Protein 7WKP (pdb70)

Foldseek 3Di:
DKKKKKKFFAPCPPPDQLVLVQVLLQLCLVVCVPVFFKAWAQVPDDQASHGMIMIIGRDDDDQVVSCVSCVVCVVGIDIDDIDDDDDTWAKAWDDKAALVNVLVVCCVPVVDDSVVSCVVCVPPGIDDDRAHWHWYQDDVVRDIDTGHIDTDDACSTADSSRHDDHD

Nearest PDB structures (foldseek):
  7wkp-assembly1_A  TM=1.006E+00  e=9.866E-35  Vibrio phage ICP1_2011_A
  8k27-assembly1_I  TM=9.867E-01  e=1.055E-28  Vibrio phage ICP1_2004_A
  8k22-assembly1_H  TM=9.878E-01  e=6.281E-27  Vibrio phage ICP1_2004_A
  8k28-assembly1_I  TM=8.910E-01  e=1.175E-21  Vibrio phage ICP1_2004_A
  7wwu-assembly1_I  TM=7.625E-01  e=1.718E-22  Vibrio phage ICP1_2011_A

Solvent-accessible surface area: 10545 Å² total; per-residue (Å²): 127,20,47,12,3,31,0,43,10,44,126,7,149,139,65,31,62,78,96,1,1,8,66,0,3,18,26,0,55,78,120,47,33,11,98,29,99,19,0,1,11,6,85,162,44,116,166,77,0,14,30,14,0,8,5,1,1,127,79,68,26,76,116,148,70,8,50,67,15,0,98,116,22,62,121,58,13,107,12,14,160,76,145,119,35,78,179,26,126,4,11,97,80,39,77,49,85,63,67,29,86,36,12,138,138,10,58,167,172,150,68,38,68,60,146,60,0,82,89,119,60,44,139,62,180,30,96,172,32,167,60,15,104,5,59,0,59,23,164,115,85,59,109,182,81,43,2,24,3,68,98,30,162,48,37,127,98,14,26,50,24,1,1,7,64,142,115

InterPro domains:
  IPR013396 CRISPR-associated endoribonuclease Cas6/Csy4, subtype I-F/YPEST [PF09618] (6-163)
  IPR013396 CRISPR-associated endoribonuclease Cas6/Csy4, subtype I-F/YPEST [TIGR02563] (6-163)
  IPR042564 CRISPR-associated endoribonuclease Cas6/Csy4, subtype I-F/YPEST superfamily [G3DSA:3.30.70.2540] (4-167)

Radius of gyration: 18.52 Å; Cα contacts (8 Å, |Δi|>4): 315; chains: 1; bounding box: 45×52×34 Å

Sequence (167 aa):
MYNTISITVVDADDVGVNFVVSKVLSTLHNKGIFNGEVGVTFPRMDKNVGDIIITLFSKTGVDRKVLTSTLNTLTDFIHIGKPKEADKVKTYRKVDTKSKGKLIRRCIKRKGVSAETAESLYGNYKGEKCKLPYIVVNSKSTGQRFSMFLEECENSEKFNSYGLCIVS

Structure (mmCIF, N/CA/C/O backbone):
data_7WKP
#
_entry.id   7WKP
#
_cell.length_a   57.892
_cell.length_b   57.892
_cell.length_c   355.786
_cell.angle_alpha   90.000
_cell.angle_beta   90.000
_cell.angle_gamma   120.000
#
_symmetry.space_group_name_H-M   'P 61 2 2'
#
loop_
_entity.id
_entity.type
_entity.pdbx_description
1 polymer Csy4
2 polymer "3' stem loop crRNA"
3 water water
#
loop_
_atom_site.group_PDB
_atom_site.id
_atom_site.type_symbol
_atom_site.label_atom_id
_atom_site.label_alt_id
_atom_site.label_comp_id
_atom_site.label_asym_id
_atom_site.label_entity_id
_atom_site.label_seq_id
_atom_site.pdbx_PDB_ins_code
_atom_site.Cartn_x
_atom_site.Cartn_y
_atom_site.Cartn_z
_atom_site.occupancy
_atom_site.B_iso_or_equiv
_atom_site.auth_seq_id
_atom_site.auth_comp_id
_atom_site.auth_asym_id
_atom_site.auth_atom_id
_atom_site.pdbx_PDB_model_num
ATOM 1 N N . MET A 1 22 ? -6.76300 5.56900 33.68300 1.000 57.73474 22 MET A N 1
ATOM 2 C CA . MET A 1 22 ? -5.99100 4.77400 32.73300 1.000 50.60287 22 MET A CA 1
ATOM 3 C C . MET A 1 22 ? -6.73300 4.54800 31.42000 1.000 40.33594 22 MET A C 1
ATOM 4 O O . MET A 1 22 ? -7.82700 3.98500 31.39900 1.000 42.21511 22 MET A O 1
ATOM 9 N N . TYR A 1 23 ? -6.12100 4.99100 30.32700 1.000 35.52357 23 TYR A N 1
ATOM 10 C CA . TYR A 1 23 ? -6.61000 4.73700 28.98200 1.000 29.04021 23 TYR A CA 1
ATOM 11 C C . TYR A 1 23 ? -5.66200 3.79000 28.25900 1.000 29.01541 23 TYR A C 1
ATOM 12 O O . TYR A 1 23 ? -4.44500 3.85300 28.44200 1.000 31.22905 23 TYR A O 1
ATOM 21 N N . ASN A 1 24 ? -6.22400 2.92200 27.42300 1.000 28.47043 24 ASN A N 1
ATOM 22 C CA . ASN A 1 24 ? -5.41700 2.15900 26.48200 1.000 30.38761 24 ASN A CA 1
ATOM 23 C C . ASN A 1 24 ? -5.12400 3.02700 25.26500 1.000 34.01772 24 ASN A C 1
ATOM 24 O O . ASN A 1 24 ? -6.04700 3.56100 24.64400 1.000 30.03197 24 ASN A O 1
ATOM 29 N N . THR A 1 25 ? -3.84500 3.17400 24.92600 1.000 29.47559 25 THR A N 1
ATOM 30 C CA . THR A 1 25 ? -3.43100 4.03500 23.82900 1.000 31.31461 25 THR A CA 1
ATOM 31 C C . THR A 1 25 ? -2.63500 3.25000 22.79400 1.000 40.29643 25 THR A C 1
ATOM 32 O O . THR A 1 25 ? -1.93700 2.28400 23.12000 1.000 31.97958 25 THR A O 1
ATOM 36 N N . ILE A 1 26 ? -2.75100 3.67800 21.54000 1.000 26.68320 26 ILE A N 1
ATOM 37 C CA . ILE A 1 26 ? -1.94800 3.15100 20.44300 1.000 28.36940 26 ILE A CA 1
ATOM 38 C C . ILE A 1 26 ? -1.57700 4.31700 19.53400 1.000 30.58623 26 ILE A C 1
ATOM 39 O O . ILE A 1 26 ? -2.38700 5.22000 19.29800 1.000 24.61204 26 ILE A O 1
ATOM 44 N N . SER A 1 27 ? -0.34400 4.30500 19.03900 1.000 25.95510 27 SER A N 1
ATOM 45 C CA . SER A 1 27 ? 0.25700 5.46000 18.39000 1.000 27.07684 27 SER A CA 1
ATOM 46 C C . SER A 1 27 ? 0.47700 5.20900 16.90300 1.000 29.58531 27 SER A C 1
ATOM 47 O O . SER A 1 27 ? 0.88000 4.11300 16.50000 1.000 25.84688 27 SER A O 1
ATOM 50 N N . ILE A 1 28 ? 0.21500 6.23600 16.09600 1.000 21.62926 28 ILE A N 1
ATOM 51 C CA . ILE A 1 28 ? 0.41300 6.20100 14.64900 1.000 20.79720 28 ILE A CA 1
ATOM 52 C C . ILE A 1 28 ? 1.39100 7.31400 14.30100 1.000 24.07671 28 ILE A C 1
ATOM 53 O O . ILE A 1 28 ? 1.04900 8.50100 14.39400 1.000 22.96703 28 ILE A O 1
ATOM 58 N N . THR A 1 29 ? 2.60300 6.94000 13.90000 1.000 19.90513 29 THR A N 1
ATOM 59 C CA . THR A 1 29 ? 3.65900 7.89600 13.59200 1.000 21.55658 29 THR A CA 1
ATOM 60 C C . THR A 1 29 ? 3.82000 8.02400 12.08300 1.000 24.65163 29 THR A C 1
ATOM 61 O O . THR A 1 29 ? 3.95600 7.01600 11.38100 1.000 25.17579 29 THR A O 1
ATOM 65 N N . VAL A 1 30 ? 3.79200 9.26200 11.58700 1.000 25.47647 30 VAL A N 1
ATOM 66 C CA . VAL A 1 30 ? 3.99600 9.50400 10.16300 1.000 23.65869 30 VAL A CA 1
ATOM 67 C C . VAL A 1 30 ? 5.46100 9.27600 9.82100 1.000 27.88177 30 VAL A C 1
ATOM 68 O O . VAL A 1 30 ? 6.36200 9.76700 10.51500 1.000 22.46926 30 VAL A O 1
ATOM 72 N N . VAL A 1 31 ? 5.70600 8.54100 8.73900 1.000 25.32605 31 VAL A N 1
ATOM 73 C CA . VAL A 1 31 ? 7.04000 8.06400 8.39400 1.000 26.59117 31 VAL A CA 1
ATOM 74 C C . VAL A 1 31 ? 7.20000 8.08900 6.87800 1.000 29.29789 31 VAL A C 1
ATOM 75 O O . VAL A 1 31 ? 6.26100 7.77100 6.14000 1.000 28.83996 31 VAL A O 1
ATOM 79 N N . ASP A 1 32 ? 8.38900 8.49500 6.41600 1.000 23.56023 32 ASP A N 1
ATOM 80 C CA . ASP A 1 32 ? 8.75700 8.46600 4.99500 1.000 28.04864 32 ASP A CA 1
ATOM 81 C C . ASP A 1 32 ? 7.76700 9.25300 4.13600 1.000 29.32128 32 ASP A C 1
ATOM 82 O O . ASP A 1 32 ? 7.31000 8.78600 3.09100 1.000 31.55349 32 ASP A O 1
ATOM 87 N N . ALA A 1 33 ? 7.44800 10.47000 4.57400 1.000 24.90074 33 ALA A N 1
ATOM 88 C CA . ALA A 1 33 ? 6.38600 11.25700 3.95800 1.000 28.71201 33 ALA A CA 1
ATOM 89 C C . ALA A 1 33 ? 6.90200 12.51000 3.25900 1.000 26.30774 33 ALA A C 1
ATOM 90 O O . ALA A 1 33 ? 6.14400 13.46900 3.08900 1.000 28.48411 33 ALA A O 1
ATOM 92 N N . ASP A 1 34 ? 8.16800 12.51900 2.83100 1.000 24.56097 34 ASP A N 1
ATOM 93 C CA . ASP A 1 34 ? 8.72700 13.71700 2.20900 1.000 27.89075 34 ASP A CA 1
ATOM 94 C C . ASP A 1 34 ? 8.00100 14.08000 0.92000 1.000 27.58148 34 ASP A C 1
ATOM 95 O O . ASP A 1 34 ? 7.90600 15.26400 0.57500 1.000 28.45294 34 ASP A O 1
ATOM 100 N N . ASP A 1 35 ? 7.47700 13.08500 0.20000 1.000 21.55718 35 ASP A N 1
ATOM 101 C CA . ASP A 1 35 ? 6.83500 13.36800 -1.07800 1.000 22.35550 35 ASP A CA 1
ATOM 102 C C . ASP A 1 35 ? 5.53200 14.14000 -0.90700 1.000 24.45186 35 ASP A C 1
ATOM 103 O O . ASP A 1 35 ? 5.18600 14.95900 -1.76700 1.000 23.02896 35 ASP A O 1
ATOM 108 N N . VAL A 1 36 ? 4.80300 13.90500 0.18100 1.000 20.25660 36 VAL A N 1
ATOM 109 C CA . VAL A 1 36 ? 3.48500 14.50700 0.35700 1.000 20.37921 36 VAL A CA 1
ATOM 110 C C . VAL A 1 36 ? 3.38800 15.40300 1.58500 1.000 22.25435 36 VAL A C 1
ATOM 111 O O . VAL A 1 36 ? 2.46300 16.23100 1.65300 1.000 28.88120 36 VAL A O 1
ATOM 115 N N . GLY A 1 37 ? 4.27700 15.28500 2.55300 1.000 22.94997 37 GLY A N 1
ATOM 116 C CA . GLY A 1 37 ? 4.18700 16.13700 3.71900 1.000 22.65411 37 GLY A CA 1
ATOM 117 C C . GLY A 1 37 ? 3.48800 15.45000 4.87700 1.000 19.00230 37 GLY A C 1
ATOM 118 O O . GLY A 1 37 ? 2.56600 14.64700 4.70000 1.000 21.90601 37 GLY A O 1
ATOM 119 N N . VAL A 1 38 ? 3.92900 15.78100 6.09200 1.000 20.09202 38 VAL A N 1
ATOM 120 C CA . VAL A 1 38 ? 3.39100 15.13400 7.28400 1.000 19.97898 38 VAL A CA 1
ATOM 121 C C . VAL A 1 38 ? 1.92300 15.49400 7.48100 1.000 22.75765 38 VAL A C 1
ATOM 122 O O . VAL A 1 38 ? 1.09600 14.63100 7.80200 1.000 18.19279 38 VAL A O 1
ATOM 126 N N . ASN A 1 39 ? 1.57300 16.76900 7.28900 1.000 20.60797 39 ASN A N 1
ATOM 127 C CA . ASN A 1 39 ? 0.19600 17.20000 7.51500 1.000 21.82945 39 ASN A CA 1
ATOM 128 C C . ASN A 1 39 ? -0.77800 16.50500 6.57300 1.000 19.75327 39 ASN A C 1
ATOM 129 O O . ASN A 1 39 ? -1.93400 16.26500 6.94500 1.000 20.54219 39 ASN A O 1
ATOM 134 N N . PHE A 1 40 ? -0.33600 16.17700 5.35600 1.000 19.71195 40 PHE A N 1
ATOM 135 C CA . PHE A 1 40 ? -1.19100 15.44900 4.42200 1.000 18.01915 40 PHE A CA 1
ATOM 136 C C . PHE A 1 40 ? -1.50000 14.04900 4.94200 1.000 18.35309 40 PHE A C 1
ATOM 137 O O . PHE A 1 40 ? -2.65100 13.60000 4.90300 1.000 17.43884 40 PHE A O 1
ATOM 145 N N . VAL A 1 41 ? -0.47600 13.34200 5.42800 1.000 17.97326 41 VAL A N 1
ATOM 146 C CA . VAL A 1 41 ? -0.67900 11.98800 5.94100 1.000 21.84354 41 VAL A CA 1
ATOM 147 C C . VAL A 1 41 ? -1.57400 12.01600 7.17200 1.000 16.63249 41 VAL A C 1
ATOM 148 O O . VAL A 1 41 ? -2.46600 11.17300 7.32900 1.000 19.00862 41 VAL A O 1
ATOM 152 N N . VAL A 1 42 ? -1.35300 12.98600 8.06200 1.000 17.92342 42 VAL A N 1
ATOM 153 C CA . VAL A 1 42 ? -2.22000 13.13700 9.22700 1.000 18.82531 42 VAL A CA 1
ATOM 154 C C . VAL A 1 42 ? -3.66100 13.34600 8.79000 1.000 20.80430 42 VAL A C 1
ATOM 155 O O . VAL A 1 42 ? -4.59000 12.73600 9.33700 1.000 18.47340 42 VAL A O 1
ATOM 159 N N . SER A 1 43 ? -3.86900 14.19900 7.78300 1.000 16.00566 43 SER A N 1
ATOM 160 C CA . SER A 1 43 ? -5.21800 14.45300 7.29200 1.000 18.93334 43 SER A CA 1
ATOM 161 C C . SER A 1 43 ? -5.86300 13.18300 6.74900 1.000 15.98350 43 SER A C 1
ATOM 162 O O . SER A 1 43 ? -7.03400 12.90500 7.03000 1.000 18.61078 43 SER A O 1
ATOM 165 N N . LYS A 1 44 ? -5.11300 12.39200 5.97700 1.000 14.69383 44 LYS A N 1
ATOM 166 C CA . LYS A 1 44 ? -5.68500 11.17500 5.41100 1.000 14.06253 44 LYS A CA 1
ATOM 167 C C . LYS A 1 44 ? -5.89600 10.10200 6.47200 1.000 15.61483 44 LYS A C 1
ATOM 168 O O . LYS A 1 44 ? -6.86300 9.33700 6.38900 1.000 16.57893 44 LYS A O 1
ATOM 174 N N . VAL A 1 45 ? -5.01200 10.02700 7.46900 1.000 14.63716 45 VAL A N 1
ATOM 175 C CA . VAL A 1 45 ? -5.20300 9.05800 8.54600 1.000 17.20768 45 VAL A CA 1
ATOM 176 C C . VAL A 1 45 ? -6.47500 9.38100 9.32400 1.000 18.33826 45 VAL A C 1
ATOM 177 O O . VAL A 1 45 ? -7.33800 8.51900 9.52500 1.000 18.18148 45 VAL A O 1
ATOM 181 N N . LEU A 1 46 ? -6.61800 10.64300 9.74400 1.000 15.91447 46 LEU A N 1
ATOM 182 C CA . LEU A 1 46 ? -7.79300 11.04900 10.50900 1.000 15.54405 46 LEU A CA 1
ATOM 183 C C . LEU A 1 46 ? -9.07800 10.82300 9.71900 1.000 17.80497 46 LEU A C 1
ATOM 184 O O . LEU A 1 46 ? -10.07600 10.34400 10.26700 1.000 17.78589 46 LEU A O 1
ATOM 189 N N . SER A 1 47 ? -9.07500 11.16800 8.43000 1.000 17.06062 47 SER A N 1
ATOM 190 C CA . SER A 1 47 ? -10.28200 11.02100 7.62300 1.000 18.72089 47 SER A CA 1
ATOM 191 C C . SER A 1 47 ? -10.61800 9.55500 7.38600 1.000 17.47885 47 SER A C 1
ATOM 192 O O . SER A 1 47 ? -11.79500 9.18000 7.37200 1.000 16.16747 47 SER A O 1
ATOM 195 N N . THR A 1 48 ? -9.60400 8.71200 7.18500 1.000 17.28555 48 THR A N 1
ATOM 196 C CA . THR A 1 48 ? -9.87000 7.29200 6.98000 1.000 20.59501 48 THR A CA 1
ATOM 197 C C . THR A 1 48 ? -10.45000 6.65600 8.23800 1.000 18.27139 48 THR A C 1
ATOM 198 O O . THR A 1 48 ? -11.42500 5.89700 8.16400 1.000 18.41359 48 THR A O 1
ATOM 202 N N . LEU A 1 49 ? -9.87400 6.96700 9.40200 1.000 18.91600 49 LEU A N 1
ATOM 203 C CA . LEU A 1 49 ? -10.43100 6.47900 10.66000 1.000 19.68654 49 LEU A CA 1
ATOM 204 C C . LEU A 1 49 ? -11.86800 6.94600 10.83900 1.000 19.75017 49 LEU A C 1
ATOM 205 O O . LEU A 1 49 ? -12.72700 6.18300 11.29700 1.000 19.70982 49 LEU A O 1
ATOM 210 N N . HIS A 1 50 ? -12.14500 8.20100 10.48000 1.000 18.42811 50 HIS A N 1
ATOM 211 C CA . HIS A 1 50 ? -13.50500 8.72300 10.56300 1.000 16.02410 50 HIS A CA 1
ATOM 212 C C . HIS A 1 50 ? -14.43800 7.97900 9.61500 1.000 20.72737 50 HIS A C 1
ATOM 213 O O . HIS A 1 50 ? -15.52500 7.54100 10.01100 1.000 19.42804 50 HIS A O 1
ATOM 220 N N . ASN A 1 51 ? -14.02300 7.81700 8.35400 1.000 19.82208 51 ASN A N 1
ATOM 221 C CA . ASN A 1 51 ? -14.89600 7.20400 7.35600 1.000 21.35578 51 ASN A CA 1
ATOM 222 C C . ASN A 1 51 ? -15.17000 5.73600 7.65900 1.000 23.33671 51 ASN A C 1
ATOM 223 O O . ASN A 1 51 ? -16.24000 5.22600 7.30900 1.000 24.60122 51 ASN A O 1
ATOM 228 N N . LYS A 1 52 ? -14.22900 5.04500 8.29500 1.000 23.05749 52 LYS A N 1
ATOM 229 C CA . LYS A 1 52 ? -14.36600 3.62200 8.57300 1.000 26.28802 52 LYS A CA 1
ATOM 230 C C . LYS A 1 52 ? -15.04200 3.33200 9.90700 1.000 25.68678 52 LYS A C 1
ATOM 231 O O . LYS A 1 52 ? -15.20500 2.15900 10.25700 1.000 31.02303 52 LYS A O 1
ATOM 237 N N . GLY A 1 53 ? -15.42800 4.35900 10.66200 1.000 21.18291 53 GLY A N 1
ATOM 238 C CA . GLY A 1 53 ? -16.17200 4.14600 11.88700 1.000 19.88780 53 GLY A CA 1
ATOM 239 C C . GLY A 1 53 ? -15.34500 3.86000 13.11900 1.000 25.94227 53 GLY A C 1
ATOM 240 O O . GLY A 1 53 ? -15.89300 3.38100 14.11700 1.000 25.68810 53 GLY A O 1
ATOM 241 N N . ILE A 1 54 ? -14.04300 4.14700 13.08900 1.000 21.46706 54 ILE A N 1
ATOM 242 C CA . ILE A 1 54 ? -13.20400 3.91800 14.26400 1.000 20.28201 54 ILE A CA 1
ATOM 243 C C . ILE A 1 54 ? -13.64100 4.81700 15.41400 1.000 29.99569 54 ILE A C 1
ATOM 244 O O . ILE A 1 54 ? -13.65700 4.39900 16.57900 1.000 20.80569 54 ILE A O 1
ATOM 249 N N . PHE A 1 55 ? -14.00600 6.06400 15.11000 1.000 22.56155 55 PHE A N 1
ATOM 250 C CA . PHE A 1 55 ? -14.43200 7.01500 16.13700 1.000 22.37151 55 PHE A CA 1
ATOM 251 C C . PHE A 1 55 ? -15.92500 6.82500 16.39000 1.000 28.44030 55 PHE A C 1
ATOM 252 O O . PHE A 1 55 ? -16.77400 7.59400 15.93400 1.000 25.04975 55 PHE A O 1
ATOM 260 N N . ASN A 1 56 ? -16.24400 5.77600 17.14700 1.000 25.01506 56 ASN A N 1
ATOM 261 C CA . ASN A 1 56 ? -17.62200 5.39800 17.43300 1.000 28.47383 56 ASN A CA 1
ATOM 262 C C . ASN A 1 56 ? -18.17700 6.06700 18.68500 1.000 25.22234 56 ASN A C 1
ATOM 263 O O . ASN A 1 56 ? -19.26600 5.69800 19.13700 1.000 29.53221 56 ASN A O 1
ATOM 268 N N . GLY A 1 57 ? -17.46100 7.03200 19.25300 1.000 23.37263 57 GLY A N 1
ATOM 269 C CA . GLY A 1 57 ? -17.82900 7.63900 20.50900 1.000 30.39127 57 GLY A CA 1
ATOM 270 C C . GLY A 1 57 ? -17.03800 7.13400 21.69600 1.000 32.17781 57 GLY A C 1
ATOM 271 O O . GLY A 1 57 ? -17.03300 7.78700 22.74600 1.000 34.29024 57 GLY A O 1
ATOM 272 N N . GLU A 1 58 ? -16.36500 5.99200 21.55400 1.000 31.15847 58 GLU A N 1
ATOM 273 C CA . GLU A 1 58 ? -15.54800 5.42300 22.61500 1.000 34.85606 58 GLU A CA 1
ATOM 274 C C . GLU A 1 58 ? -14.05700 5.64700 22.40900 1.000 35.78649 58 GLU A C 1
ATOM 275 O O . GLU A 1 58 ? -13.27200 5.34700 23.31600 1.000 30.53085 58 GLU A O 1
ATOM 281 N N . VAL A 1 59 ? -13.64700 6.16500 21.25400 1.000 23.45378 59 VAL A N 1
ATOM 282 C CA . VAL A 1 59 ? -12.24000 6.34600 20.92000 1.000 22.86808 59 VAL A CA 1
ATOM 283 C C . VAL A 1 59 ? -11.95900 7.83500 20.78000 1.000 25.19895 59 VAL A C 1
ATOM 284 O O . VAL A 1 59 ? -12.66400 8.53800 20.04800 1.000 20.30476 59 VAL A O 1
ATOM 288 N N . GLY A 1 60 ? -10.93400 8.31200 21.48700 1.000 19.22827 60 GLY A N 1
ATOM 289 C CA . GLY A 1 60 ? -10.46400 9.67200 21.35900 1.000 22.07696 60 GLY A CA 1
ATOM 290 C C . GLY A 1 60 ? -9.13500 9.72400 20.62000 1.000 23.61122 60 GLY A C 1
ATOM 291 O O . GLY A 1 60 ? -8.46100 8.71700 20.41300 1.000 21.83041 60 GLY A O 1
ATOM 292 N N . VAL A 1 61 ? -8.76200 10.93600 20.22200 1.000 19.22076 61 VAL A N 1
ATOM 293 C CA . VAL A 1 61 ? -7.50600 11.16700 19.52200 1.000 17.27385 61 VAL A CA 1
ATOM 294 C C . VAL A 1 61 ? -6.73000 12.24900 20.26100 1.000 18.99037 61 VAL A C 1
ATOM 295 O O . VAL A 1 61 ? -7.31800 13.19900 20.79000 1.000 21.25791 61 VAL A O 1
ATOM 299 N N . THR A 1 62 ? -5.40900 12.08400 20.32500 1.000 14.84028 62 THR A N 1
ATOM 300 C CA . THR A 1 62 ? -4.52800 13.07900 20.91500 1.000 17.07422 62 THR A CA 1
ATOM 301 C C . THR A 1 62 ? -3.24000 13.12200 20.10500 1.000 18.54784 62 THR A C 1
ATOM 302 O O . THR A 1 62 ? -2.95200 12.22800 19.30400 1.000 23.15997 62 THR A O 1
ATOM 306 N N . PHE A 1 63 ? -2.46200 14.18300 20.31100 1.000 19.71427 63 PHE A N 1
ATOM 307 C CA . PHE A 1 63 ? -1.31500 14.49900 19.46100 1.000 21.00880 63 PHE A CA 1
ATOM 308 C C . PHE A 1 63 ? -0.12200 14.82800 20.34600 1.0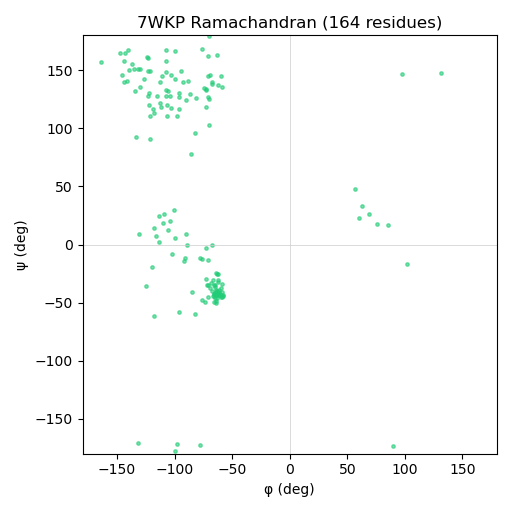00 21.33851 63 PHE A C 1
ATOM 309 O O . PHE A 1 63 ? 0.07200 15.98400 20.74700 1.000 21.13746 63 PHE A O 1
ATOM 317 N N . PRO A 1 64 ? 0.70800 13.83100 20.66200 1.000 21.87697 64 PRO A N 1
ATOM 318 C CA . PRO A 1 64 ? 1.76300 14.03900 21.66900 1.000 23.95489 64 PRO A CA 1
ATOM 319 C C . PRO A 1 64 ? 2.79800 15.08100 21.28900 1.000 25.64145 64 PRO A C 1
ATOM 320 O O . PRO A 1 64 ? 3.41500 15.67200 22.18400 1.000 28.82133 64 PRO A O 1
ATOM 324 N N . ARG A 1 65 ? 3.01700 15.33300 19.99900 1.000 23.42498 65 ARG A N 1
ATOM 325 C CA . ARG A 1 65 ? 4.05700 16.25700 19.56100 1.000 28.01794 65 ARG A CA 1
ATOM 326 C C . ARG A 1 65 ? 3.48100 17.55000 18.99000 1.000 27.79478 65 ARG A C 1
ATOM 327 O O . ARG A 1 65 ? 4.12300 18.21800 18.17600 1.000 33.27432 65 ARG A O 1
ATOM 335 N N . MET A 1 66 ? 2.28200 17.92300 19.42400 1.000 29.47956 66 MET A N 1
ATOM 336 C CA . MET A 1 66 ? 1.64800 19.14600 18.94900 1.000 33.53737 66 MET A CA 1
ATOM 337 C C . MET A 1 66 ? 2.34600 20.36700 19.53900 1.000 36.48570 66 MET A C 1
ATOM 338 O O . MET A 1 66 ? 2.40000 20.52700 20.76300 1.000 36.46282 66 MET A O 1
ATOM 343 N N . ASP A 1 67 ? 2.91300 21.21200 18.67600 1.000 36.58514 67 ASP A N 1
ATOM 344 C CA . ASP A 1 67 ? 3.44400 22.50100 19.11100 1.000 45.54765 67 ASP A CA 1
ATOM 345 C C . ASP A 1 67 ? 2.73300 23.67000 18.44300 1.000 44.08712 67 ASP A C 1
ATOM 346 O O . ASP A 1 67 ? 2.09600 24.47300 19.13400 1.000 57.36544 67 ASP A O 1
ATOM 351 N N . LYS A 1 68 ? 2.80000 23.78000 17.12700 1.000 42.39687 68 LYS A N 1
ATOM 352 C CA . LYS A 1 68 ? 2.04700 24.78300 16.38100 1.000 48.35198 68 LYS A CA 1
ATOM 353 C C . LYS A 1 68 ? 1.19100 24.15400 15.29600 1.000 42.95732 68 LYS A C 1
ATOM 354 O O . LYS A 1 68 ? 0.09400 24.64600 15.02700 1.000 40.64873 68 LYS A O 1
ATOM 360 N N . ASN A 1 69 ? 1.67300 23.09300 14.65600 1.000 35.41577 69 ASN A N 1
ATOM 361 C CA . ASN A 1 69 ? 0.80800 22.12300 14.00900 1.000 37.36033 69 ASN A CA 1
ATOM 362 C C . ASN A 1 69 ? 0.66600 20.91900 14.94100 1.000 34.39960 69 ASN A C 1
ATOM 363 O O . ASN A 1 69 ? 1.19300 20.90500 16.05700 1.000 31.02448 69 ASN A O 1
ATOM 368 N N . VAL A 1 70 ? -0.05800 19.89300 14.48600 1.000 23.59205 70 VAL A N 1
ATOM 369 C CA . VAL A 1 70 ? -0.36900 18.77400 15.37600 1.000 31.87551 70 VAL A CA 1
ATOM 370 C C . VAL A 1 70 ? 0.80400 17.83500 15.60500 1.000 28.04328 70 VAL A C 1
ATOM 371 O O . VAL A 1 70 ? 0.73800 16.99500 16.50900 1.000 29.61120 70 VAL A O 1
ATOM 375 N N . GLY A 1 71 ? 1.87100 17.95000 14.82700 1.000 24.81686 71 GLY A N 1
ATOM 376 C CA . GLY A 1 71 ? 2.97200 17.01700 14.94800 1.000 27.75544 71 GLY A CA 1
ATOM 377 C C . GLY A 1 71 ? 2.79400 15.81700 14.04300 1.000 25.66067 71 GLY A C 1
ATOM 378 O O . GLY A 1 71 ? 1.87200 15.73800 13.22700 1.000 23.32284 71 GLY A O 1
ATOM 379 N N . ASP A 1 72 ? 3.69800 14.84800 14.20600 1.000 25.37536 72 ASP A N 1
ATOM 380 C CA . ASP A 1 72 ? 3.75700 13.69600 13.31500 1.000 25.57005 72 ASP A CA 1
ATOM 381 C C . ASP A 1 72 ? 3.31600 12.40000 13.99000 1.000 23.61654 72 ASP A C 1
ATOM 382 O O . ASP A 1 72 ? 3.60600 11.31300 13.48200 1.000 25.36539 72 ASP A O 1
ATOM 387 N N . ILE A 1 73 ? 2.60200 12.48400 15.11000 1.000 24.47465 73 ILE A N 1
ATOM 388 C CA A ILE A 1 73 ? 2.12700 11.30200 15.81300 0.060 24.31887 73 ILE A CA 1
ATOM 389 C CA B ILE A 1 73 ? 2.13100 11.31100 15.84200 0.940 23.77919 73 ILE A CA 1
ATOM 390 C C . ILE A 1 73 ? 0.65200 11.48800 16.14800 1.000 19.39506 73 ILE A C 1
ATOM 391 O O . ILE A 1 73 ? 0.26000 12.49500 16.74700 1.000 21.52847 73 ILE A O 1
ATOM 400 N N . ILE A 1 74 ? -0.16000 10.51200 15.75000 1.000 20.85008 74 ILE A N 1
ATOM 401 C CA . ILE A 1 74 ? -1.58600 10.47300 16.05000 1.000 20.43583 74 ILE A CA 1
ATOM 402 C C . ILE A 1 74 ? -1.81800 9.31200 17.00500 1.000 22.71382 74 ILE A C 1
ATOM 403 O O . ILE A 1 74 ? -1.55600 8.15400 16.65600 1.000 24.73699 74 ILE A O 1
ATOM 408 N N . THR A 1 75 ? -2.31400 9.61200 18.20200 1.000 22.85109 75 THR A N 1
ATOM 409 C CA . THR A 1 75 ? -2.51800 8.60800 19.24100 1.000 26.05069 75 THR A CA 1
ATOM 410 C C . THR A 1 75 ? -4.00800 8.42300 19.48900 1.000 21.28912 75 THR A C 1
ATOM 411 O O . THR A 1 75 ? -4.71000 9.38200 19.82700 1.000 22.38286 75 THR A O 1
ATOM 415 N N . LEU A 1 76 ? -4.48500 7.19400 19.32300 1.000 15.25166 76 LEU A N 1
ATOM 416 C CA . LEU A 1 76 ? -5.84500 6.83900 19.69400 1.000 14.83582 76 LEU A CA 1
ATOM 417 C C . LEU A 1 76 ? -5.84900 6.30600 21.12000 1.000 29.34540 76 LEU A C 1
ATOM 418 O O . LEU A 1 76 ? -4.93500 5.58200 21.52300 1.000 21.92093 76 LEU A O 1
ATOM 423 N N . PHE A 1 77 ? -6.86600 6.68400 21.89000 1.000 25.49850 77 PHE A N 1
ATOM 424 C CA . PHE A 1 77 ? -6.99700 6.19500 23.25400 1.000 24.33899 77 PHE A CA 1
ATOM 425 C C . PHE A 1 77 ? -8.43800 5.78300 23.50900 1.000 27.85985 77 PHE A C 1
ATOM 426 O O . PHE A 1 77 ? -9.37200 6.32500 22.91200 1.000 23.60843 77 PHE A O 1
ATOM 434 N N . SER A 1 78 ? -8.60900 4.81000 24.40100 1.000 24.25682 78 SER A N 1
ATOM 435 C CA . SER A 1 78 ? -9.92300 4.24400 24.66600 1.000 27.79507 78 SER A CA 1
ATOM 436 C C . SER A 1 78 ? -9.88200 3.47300 25.97600 1.000 35.44652 78 SER A C 1
ATOM 437 O O . SER A 1 78 ? -8.82100 3.03600 26.42900 1.000 29.96155 78 SER A O 1
ATOM 440 N N . LYS A 1 79 ? -11.06100 3.31400 26.58100 1.000 35.25541 79 LYS A N 1
ATOM 441 C CA . LYS A 1 79 ? -11.18400 2.42500 27.73200 1.000 40.78021 79 LYS A CA 1
ATOM 442 C C . LYS A 1 79 ? -11.13200 0.96900 27.29300 1.000 49.24670 79 LYS A C 1
ATOM 443 O O . LYS A 1 79 ? -10.38000 0.16400 27.85400 1.000 47.45744 79 LYS A O 1
ATOM 449 N N . THR A 1 80 ? -11.92200 0.61800 26.28300 1.000 52.48477 80 THR A N 1
ATOM 450 C CA . THR A 1 80 ? -11.89300 -0.72400 25.73200 1.000 49.65051 80 THR A CA 1
ATOM 451 C C . THR A 1 80 ? -10.58000 -0.94800 24.98300 1.000 50.01868 80 THR A C 1
ATOM 452 O O . THR A 1 80 ? -9.72000 -0.06700 24.89100 1.000 54.81663 80 THR A O 1
ATOM 456 N N . GLY A 1 81 ? -10.42600 -2.14900 24.43600 1.000 53.81405 81 GLY A N 1
ATOM 457 C CA . GLY A 1 81 ? -9.17300 -2.50700 23.80300 1.000 58.15440 81 GLY A CA 1
ATOM 458 C C . GLY A 1 81 ? -8.94500 -1.76400 22.50000 1.000 56.40898 81 GLY A C 1
ATOM 459 O O . GLY A 1 81 ? -9.87200 -1.46800 21.74700 1.000 54.71167 81 GLY A O 1
ATOM 460 N N . VAL A 1 82 ? -7.67700 -1.45200 22.24500 1.000 64.61517 82 VAL A N 1
ATOM 461 C CA . VAL A 1 82 ? -7.22800 -0.88900 20.97600 1.000 71.05278 82 VAL A CA 1
ATOM 462 C C . VAL A 1 82 ? -6.49000 -1.99300 20.23000 1.000 67.90241 82 VAL A C 1
ATOM 463 O O . VAL A 1 82 ? -5.49300 -2.53100 20.72800 1.000 73.67941 82 VAL A O 1
ATOM 467 N N . ASP A 1 83 ? -6.98400 -2.34300 19.04600 1.000 45.45708 83 ASP A N 1
ATOM 468 C CA . ASP A 1 83 ? -6.51200 -3.51800 18.32500 1.000 34.43089 83 ASP A CA 1
ATOM 469 C C . ASP A 1 83 ? -5.58700 -3.09600 17.18800 1.000 35.69134 83 ASP A C 1
ATOM 470 O O . ASP A 1 83 ? -6.01400 -2.40800 16.25500 1.000 30.43117 83 ASP A O 1
ATOM 475 N N . AR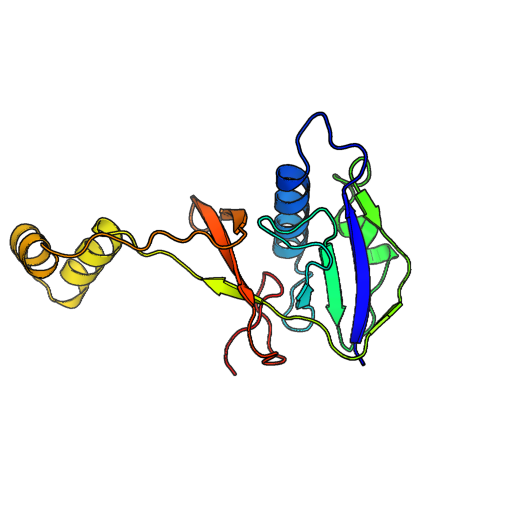G A 1 84 ? -4.32400 -3.52400 17.26600 1.000 30.44472 84 ARG A N 1
ATOM 476 C CA . ARG A 1 84 ? -3.34900 -3.17000 16.23900 1.000 31.74140 84 ARG A CA 1
ATOM 477 C C . ARG A 1 84 ? -3.70400 -3.77400 14.88600 1.000 29.50089 84 ARG A C 1
ATOM 478 O O . ARG A 1 84 ? -3.45300 -3.15300 13.84700 1.000 24.36626 84 ARG A O 1
ATOM 486 N N . LYS A 1 85 ? -4.28400 -4.97700 14.87700 1.000 31.21235 85 LYS A N 1
ATOM 487 C CA . LYS A 1 85 ? -4.66300 -5.61100 13.61800 1.000 27.84158 85 LYS A CA 1
ATOM 488 C C . LYS A 1 85 ? -5.76800 -4.82900 12.91900 1.000 30.42020 85 LYS A C 1
ATOM 489 O O . LYS A 1 85 ? -5.67400 -4.54000 11.72000 1.000 25.18747 85 LYS A O 1
ATOM 495 N N . VAL A 1 86 ? -6.83000 -4.48900 13.65500 1.000 26.12822 86 VAL A N 1
ATOM 496 C CA . VAL A 1 86 ? -7.94100 -3.74400 13.06900 1.000 28.19726 86 VAL A CA 1
ATOM 497 C C . VAL A 1 86 ? -7.47100 -2.37700 12.58800 1.000 24.34579 86 VAL A C 1
ATOM 498 O O . VAL A 1 86 ? -7.84700 -1.92000 11.50100 1.000 25.56826 86 VAL A O 1
ATOM 502 N N . LEU A 1 87 ? -6.63400 -1.71000 13.38500 1.000 26.64988 87 LEU A N 1
ATOM 503 C CA . LEU A 1 87 ? -6.12800 -0.39600 13.00200 1.000 25.40824 87 LEU A CA 1
ATOM 504 C C . LEU A 1 87 ? -5.30900 -0.46700 11.71800 1.000 29.18933 87 LEU A C 1
ATOM 505 O O . LEU A 1 87 ? -5.44800 0.39000 10.83700 1.000 24.12817 87 LEU A O 1
ATOM 510 N N . THR A 1 88 ? -4.45700 -1.48800 11.59100 1.000 24.85311 88 THR A N 1
ATOM 511 C CA . THR A 1 88 ? -3.63100 -1.61600 10.39400 1.000 23.16211 88 THR A CA 1
ATOM 512 C C . THR A 1 88 ? -4.48000 -1.88900 9.15900 1.000 20.63001 88 THR A C 1
ATOM 513 O O . THR A 1 88 ? -4.24200 -1.30200 8.09600 1.000 20.46562 88 THR A O 1
ATOM 517 N N . SER A 1 89 ? -5.47600 -2.77200 9.27500 1.000 21.62968 89 SER A N 1
ATOM 518 C CA . SER A 1 89 ? -6.34200 -3.05100 8.13500 1.000 23.81489 89 SER A CA 1
ATOM 519 C C . SER A 1 89 ? -7.17500 -1.83500 7.75400 1.000 22.66356 89 SER A C 1
ATOM 520 O O . SER A 1 89 ? -7.45300 -1.62200 6.56800 1.000 22.91089 89 SER A O 1
ATOM 523 N N . THR A 1 90 ? -7.58600 -1.03900 8.74000 1.000 22.73246 90 THR A N 1
ATOM 524 C CA . THR A 1 90 ? -8.33800 0.17700 8.45000 1.000 22.58831 90 THR A CA 1
ATOM 525 C C . THR A 1 90 ? -7.51900 1.13700 7.60000 1.000 23.55697 90 THR A C 1
ATOM 526 O O . THR A 1 90 ? -8.04800 1.77300 6.68000 1.000 24.52979 90 THR A O 1
ATOM 530 N N . LEU A 1 91 ? -6.21900 1.23800 7.88000 1.000 21.73317 91 LEU A N 1
ATOM 531 C CA . LEU A 1 91 ? -5.31800 2.15200 7.19300 1.000 22.96988 91 LEU A CA 1
ATOM 532 C C . LEU A 1 91 ? -4.48000 1.45300 6.12700 1.000 19.75675 91 LEU A C 1
ATOM 533 O O . LEU A 1 91 ? -3.36000 1.88600 5.83500 1.000 23.46014 91 LEU A O 1
ATOM 538 N N . ASN A 1 92 ? -5.00700 0.38600 5.52500 1.000 22.13202 92 ASN A N 1
ATOM 539 C CA . ASN A 1 92 ? -4.19600 -0.46400 4.65800 1.000 29.13259 92 ASN A CA 1
ATOM 540 C C . ASN A 1 92 ? -3.86000 0.17400 3.31400 1.000 38.45963 92 ASN A C 1
ATOM 541 O O . ASN A 1 92 ? -3.14200 -0.45200 2.52400 1.000 37.12563 92 ASN A O 1
ATOM 546 N N . THR A 1 93 ? -4.35500 1.37700 3.02500 1.000 28.29965 93 THR A N 1
ATOM 547 C CA . THR A 1 93 ? -3.92200 2.13600 1.85900 1.000 29.04917 93 THR A CA 1
ATOM 548 C C . THR A 1 93 ? -2.90100 3.20600 2.21800 1.000 34.20718 93 THR A C 1
ATOM 549 O O . THR A 1 93 ? -2.51900 4.00000 1.35300 1.000 30.72292 93 THR A O 1
ATOM 553 N N . LEU A 1 94 ? -2.45400 3.24700 3.47700 1.000 22.94853 94 LEU A N 1
ATOM 554 C CA . LEU A 1 94 ? -1.51800 4.26100 3.94300 1.000 26.94949 94 LEU A CA 1
ATOM 555 C C . LEU A 1 94 ? -0.34300 3.66700 4.71000 1.000 23.43875 94 LEU A C 1
ATOM 556 O O . LEU A 1 94 ? 0.43500 4.42400 5.30400 1.000 25.96490 94 LEU A O 1
ATOM 561 N N . THR A 1 95 ? -0.18900 2.34000 4.71000 1.000 27.05691 95 THR A N 1
ATOM 562 C CA . THR A 1 95 ? 0.82900 1.70000 5.53800 1.000 27.80682 95 THR A CA 1
ATOM 563 C C . THR A 1 95 ? 2.24500 2.09300 5.14000 1.000 28.18263 95 THR A C 1
ATOM 564 O O . THR A 1 95 ? 3.15200 2.01900 5.97600 1.000 27.76496 95 THR A O 1
ATOM 568 N N . ASP A 1 96 ? 2.45800 2.50600 3.89100 1.000 27.61189 96 ASP A N 1
ATOM 569 C CA . ASP A 1 96 ? 3.78500 2.93500 3.46900 1.000 30.63249 96 ASP A CA 1
ATOM 570 C C . ASP A 1 96 ? 4.19600 4.26600 4.08400 1.000 22.89358 96 ASP A C 1
ATOM 571 O O . ASP A 1 96 ? 5.37900 4.61600 4.02200 1.000 25.58613 96 ASP A O 1
ATOM 576 N N . PHE A 1 97 ? 3.26300 5.00700 4.68000 1.000 24.63367 97 PHE A N 1
ATOM 577 C CA . PHE A 1 97 ? 3.55200 6.32500 5.22700 1.000 22.55864 97 PHE A CA 1
ATOM 578 C C . PHE A 1 97 ? 3.43300 6.39400 6.74300 1.000 26.77135 97 PHE A C 1
ATOM 579 O O . PHE A 1 97 ? 3.60400 7.47800 7.31200 1.000 23.19827 97 PHE A O 1
ATOM 587 N N . ILE A 1 98 ? 3.14000 5.28100 7.41700 1.000 22.59340 98 ILE A N 1
ATOM 588 C CA . ILE A 1 98 ? 2.89800 5.29200 8.85300 1.000 26.10041 98 ILE A CA 1
ATOM 589 C C . ILE A 1 98 ? 3.59000 4.10700 9.51100 1.000 28.92370 98 ILE A C 1
ATOM 590 O O . ILE A 1 98 ? 3.85800 3.07900 8.88500 1.000 24.76879 98 ILE A O 1
ATOM 595 N N . HIS A 1 99 ? 3.87300 4.27000 10.80100 1.000 25.82227 99 HIS A N 1
ATOM 596 C CA . HIS A 1 99 ? 4.30600 3.18400 11.66900 1.000 29.11164 99 HIS A CA 1
ATOM 597 C C . HIS A 1 99 ? 3.32700 3.09900 12.83000 1.000 24.28734 99 HIS A C 1
ATOM 598 O O . HIS A 1 99 ? 3.15700 4.07100 13.57300 1.000 27.72755 99 HIS A O 1
ATOM 605 N N . ILE A 1 100 ? 2.68100 1.94800 12.97700 1.000 30.31253 100 ILE A N 1
ATOM 606 C CA . ILE A 1 100 ? 1.69200 1.73100 14.02500 1.000 26.65780 100 ILE A CA 1
ATOM 607 C C . ILE A 1 100 ? 2.38600 1.04900 15.19500 1.000 37.68638 100 ILE A C 1
ATOM 608 O O . ILE A 1 100 ? 2.88400 -0.07700 15.06400 1.000 34.03428 100 ILE A O 1
ATOM 613 N N . GLY A 1 101 ? 2.42000 1.73000 16.33700 1.000 29.79992 101 GLY A N 1
ATOM 614 C CA . GLY A 1 101 ? 3.14700 1.25900 17.49500 1.000 34.83913 101 GLY A CA 1
ATOM 615 C C . GLY A 1 101 ? 2.41200 0.16900 18.25100 1.000 35.69845 101 GLY A C 1
ATOM 616 O O . GLY A 1 101 ? 1.37900 -0.35300 17.82800 1.000 32.88850 101 GLY A O 1
ATOM 617 N N . LYS A 1 102 ? 2.97600 -0.17400 19.41200 1.000 39.19539 102 LYS A N 1
ATOM 618 C CA . LYS A 1 102 ? 2.43100 -1.23800 20.23900 1.000 48.53181 102 LYS A CA 1
ATOM 619 C C . LYS A 1 102 ? 1.48700 -0.66500 21.29400 1.000 41.47491 102 LYS A C 1
ATOM 620 O O . LYS A 1 102 ? 1.66400 0.47200 21.74200 1.000 35.28340 102 LYS A O 1
ATOM 626 N N . PRO A 1 103 ? 0.46500 -1.42500 21.68800 1.000 41.27588 103 PRO A N 1
ATOM 627 C CA . PRO A 1 103 ? -0.49200 -0.91700 22.68000 1.000 39.66807 103 PRO A CA 1
ATOM 628 C C . PRO A 1 103 ? 0.19000 -0.55000 23.99000 1.000 43.92808 103 PRO A C 1
ATOM 629 O O . PRO A 1 103 ? 1.05000 -1.27600 24.49200 1.000 47.75215 103 PRO A O 1
ATOM 633 N N . LYS A 1 104 ? -0.19600 0.60500 24.53000 1.000 38.96387 104 LYS A N 1
ATOM 634 C CA . LYS A 1 104 ? 0.30300 1.07200 25.81600 1.000 38.94147 104 LYS A CA 1
ATOM 635 C C . LYS A 1 104 ? -0.86300 1.52200 26.68600 1.000 43.82373 104 LYS A C 1
ATOM 636 O O . LYS A 1 104 ? -2.02600 1.30100 26.33300 1.000 40.43797 104 LYS A O 1
ATOM 642 N N . GLU A 1 105 ? -0.56900 2.14500 27.82500 1.000 41.04500 105 GLU A N 1
ATOM 643 C CA . GLU A 1 105 ? -1.61300 2.79200 28.60300 1.000 39.40986 105 GLU A CA 1
ATOM 644 C C . GLU A 1 105 ? -1.04200 4.02900 29.27500 1.000 33.86688 105 GLU A C 1
ATOM 645 O O . GLU A 1 105 ? 0.12900 4.06300 29.65900 1.000 42.79731 105 GLU A O 1
ATOM 651 N N . ALA A 1 106 ? -1.88700 5.05000 29.40100 1.000 44.36582 106 ALA A N 1
ATOM 652 C CA . ALA A 1 106 ? -1.48700 6.34100 29.93800 1.000 40.30128 106 ALA A CA 1
ATOM 653 C C . ALA A 1 106 ? -2.48300 6.79100 30.99500 1.000 40.63816 106 ALA A C 1
ATOM 654 O O . ALA A 1 106 ? -3.66600 6.44300 30.94800 1.000 40.39186 106 ALA A O 1
ATOM 656 N N . ASP A 1 107 ? -1.98800 7.57500 31.95200 1.000 42.28883 107 ASP A N 1
ATOM 657 C CA . ASP A 1 107 ? -2.82500 8.04300 33.05100 1.000 45.93825 107 ASP A CA 1
ATOM 658 C C . ASP A 1 107 ? -3.64700 9.26100 32.64400 1.000 50.32651 107 ASP A C 1
ATOM 659 O O . ASP A 1 107 ? -4.88200 9.23100 32.67800 1.000 52.40296 107 ASP A O 1
ATOM 664 N N . LYS A 1 108 ? -2.97600 10.34300 32.25200 1.000 44.60811 108 LYS A N 1
ATOM 665 C CA . LYS A 1 108 ? -3.63100 11.59600 31.89400 1.000 48.97350 108 LYS A CA 1
ATOM 666 C C . LYS A 1 108 ? -3.31600 11.92300 30.44200 1.000 43.51659 108 LYS A C 1
ATOM 667 O O . LYS A 1 108 ? -2.15300 12.15100 30.09100 1.000 48.41822 108 LYS A O 1
ATOM 673 N N . VAL A 1 109 ? -4.35000 11.94900 29.60600 1.000 36.79458 109 VAL A N 1
ATOM 674 C CA . VAL A 1 109 ? -4.22100 12.21500 28.17800 1.000 31.81987 109 VAL A CA 1
ATOM 675 C C . VAL A 1 109 ? -4.75700 13.61400 27.89900 1.000 25.93714 109 VAL A C 1
ATOM 676 O O . VAL A 1 109 ? -5.83000 13.98200 28.39000 1.000 27.78421 109 VAL A O 1
ATOM 680 N N . LYS A 1 110 ? -3.99800 14.39800 27.13500 1.000 25.70623 110 LYS A N 1
ATOM 681 C CA . LYS A 1 110 ? -4.47800 15.69600 26.67700 1.000 24.90078 110 LYS A CA 1
ATOM 682 C C . LYS A 1 110 ? -5.58200 15.50900 25.64300 1.000 25.95460 110 LYS A C 1
ATOM 683 O O . LYS A 1 110 ? -5.38900 14.82000 24.63700 1.000 23.59613 110 LYS A O 1
ATOM 689 N N . THR A 1 111 ? -6.73700 16.12500 25.88400 1.000 28.28455 111 THR A N 1
ATOM 690 C CA . THR A 1 111 ? -7.89000 16.00800 25.00400 1.000 23.97962 111 THR A CA 1
ATOM 691 C C . THR A 1 111 ? -8.10900 17.30000 24.22500 1.000 27.19401 111 THR A C 1
ATOM 692 O O . THR A 1 111 ? -7.66300 18.38000 24.62400 1.000 23.69902 111 THR A O 1
ATOM 696 N N . TYR A 1 112 ? -8.81100 17.17300 23.09900 1.000 24.58149 112 TYR A N 1
ATOM 697 C CA . TYR A 1 112 ? -8.98900 18.27800 22.17000 1.000 21.35466 112 TYR A CA 1
ATOM 698 C C . TYR A 1 112 ? -10.41300 18.29500 21.63300 1.000 20.21512 112 TYR A C 1
ATOM 699 O O . TYR A 1 112 ? -11.07100 17.25700 21.53200 1.000 15.87590 112 TYR A O 1
ATOM 708 N N . ARG A 1 113 ? -10.88700 19.49800 21.31600 1.000 19.81825 113 ARG A N 1
ATOM 709 C CA . ARG A 1 113 ? -12.14400 19.71400 20.61900 1.000 18.24254 113 ARG A CA 1
ATOM 710 C C . ARG A 1 113 ? -11.87100 20.52100 19.35600 1.000 18.80127 113 ARG A C 1
ATOM 711 O O . ARG A 1 113 ? -10.83100 21.17300 19.22900 1.000 18.90961 113 ARG A O 1
ATOM 719 N N . LYS A 1 114 ? -12.80400 20.48000 18.41100 1.000 18.56745 114 LYS A N 1
ATOM 720 C CA . LYS A 1 114 ? -12.64300 21.23900 17.17800 1.000 17.86537 114 LYS A CA 1
ATOM 721 C C . LYS A 1 114 ? -13.38200 22.56800 17.28300 1.000 17.48509 114 LYS A C 1
ATOM 722 O O . LYS A 1 114 ? -14.56500 22.60500 17.63700 1.000 19.96879 114 LYS A O 1
ATOM 728 N N . VAL A 1 115 ? -12.66000 23.65500 17.00500 1.000 21.87495 115 VAL A N 1
ATOM 729 C CA . VAL A 1 115 ? -13.21000 25.00700 16.96300 1.000 24.09076 115 VAL A CA 1
ATOM 730 C C . VAL A 1 115 ? -13.53500 25.34000 15.51600 1.000 17.77668 115 VAL A C 1
ATOM 731 O O . VAL A 1 115 ? -12.69200 25.16600 14.62900 1.000 18.80880 115 VAL A O 1
ATOM 735 N N . ASP A 1 116 ? -14.74500 25.82700 15.27500 1.000 15.35555 116 ASP A N 1
ATOM 736 C CA . ASP A 1 116 ? -15.18200 26.18400 13.93400 1.000 16.66272 116 ASP A CA 1
ATOM 737 C C . ASP A 1 116 ? -15.14000 27.69600 13.75800 1.000 17.24186 116 ASP A C 1
ATOM 738 O O . ASP A 1 116 ? -15.37500 28.44900 14.70700 1.000 17.23412 116 ASP A O 1
ATOM 743 N N . THR A 1 117 ? -14.80900 28.13300 12.54700 1.000 15.81588 117 THR A N 1
ATOM 744 C CA . THR A 1 117 ? -14.89700 29.53600 12.17200 1.000 20.48387 117 THR A CA 1
ATOM 745 C C . THR A 1 117 ? -16.18000 29.76700 11.38400 1.000 17.80413 117 THR A C 1
ATOM 746 O O . THR A 1 117 ? -16.59100 28.91600 10.59100 1.000 13.88204 117 THR A O 1
ATOM 750 N N . LYS A 1 118 ? -16.81500 30.91600 11.61100 1.000 15.29317 118 LYS A N 1
ATOM 751 C CA . LYS A 1 118 ? -18.05100 31.28300 10.92500 1.000 18.64393 118 LYS A CA 1
ATOM 752 C C . LYS A 1 118 ? -17.80000 32.54500 10.10800 1.000 19.81063 118 LYS A C 1
ATOM 753 O O . LYS A 1 118 ? -17.56200 33.62000 10.67000 1.000 16.54228 118 LYS A O 1
ATOM 759 N N . SER A 1 119 ? -17.84700 32.41400 8.78500 1.000 14.95709 119 SER A N 1
ATOM 760 C CA . SER A 1 119 ? -17.61300 33.56100 7.92400 1.000 15.88090 119 SER A CA 1
ATOM 761 C C . SER A 1 119 ? -18.78600 34.53500 7.99600 1.000 13.04050 119 SER A C 1
ATOM 762 O O . SER A 1 119 ? -19.88700 34.20100 8.44200 1.000 14.65204 119 SER A O 1
ATOM 765 N N . LYS A 1 120 ? -18.53200 35.76500 7.54700 1.000 18.46460 120 LYS A N 1
ATOM 766 C CA . LYS A 1 120 ? -19.59000 36.76800 7.52500 1.000 17.91518 120 LYS A CA 1
ATOM 767 C C . LYS A 1 120 ? -20.73500 36.33200 6.61900 1.000 10.94208 120 LYS A C 1
ATOM 768 O O . LYS A 1 120 ? -21.91100 36.50100 6.96600 1.000 15.09263 120 LYS A O 1
ATOM 774 N N . GLY A 1 121 ? -20.41000 35.74400 5.46500 1.000 13.73306 121 GLY A N 1
ATOM 775 C CA . GLY A 1 121 ? -21.45200 35.27000 4.56900 1.000 17.59979 121 GLY A CA 1
ATOM 776 C C . GLY A 1 121 ? -22.29800 34.17000 5.18100 1.000 15.76605 121 GLY A C 1
ATOM 777 O O . GLY A 1 121 ? -23.52000 34.15300 5.02200 1.000 15.89115 121 GLY A O 1
ATOM 778 N N . LYS A 1 122 ? -21.65900 33.23500 5.89000 1.000 16.45429 122 LYS A N 1
ATOM 779 C CA . LYS A 1 122 ? -22.40700 32.18500 6.57700 1.000 18.40968 122 LYS A CA 1
ATOM 780 C C . LYS A 1 122 ? -23.39400 32.77700 7.57600 1.000 10.27959 122 LYS A C 1
ATOM 781 O O . LYS A 1 122 ? -24.55900 32.36500 7.63500 1.000 15.62921 122 LYS A O 1
ATOM 787 N N . LEU A 1 123 ? -22.94600 33.75200 8.37200 1.000 12.62581 123 LEU A N 1
ATOM 788 C CA . LEU A 1 123 ? -23.83000 34.34600 9.37000 1.000 10.86465 123 LEU A CA 1
ATOM 789 C C . LEU A 1 123 ? -24.95500 35.14200 8.71700 1.000 15.37645 123 LEU A C 1
ATOM 790 O O . LEU A 1 123 ? -26.10200 35.10100 9.17800 1.000 15.07886 123 LEU A O 1
ATOM 795 N N . ILE A 1 124 ? -24.64600 35.87700 7.64700 1.000 15.30003 124 ILE A N 1
ATOM 796 C CA . ILE A 1 124 ? -25.67000 36.67700 6.97800 1.000 17.00062 124 ILE A CA 1
ATOM 797 C C . ILE A 1 124 ? -26.74800 35.77900 6.38200 1.000 14.19818 124 ILE A C 1
ATOM 798 O O . ILE A 1 124 ? -27.94700 36.05200 6.51900 1.000 16.63951 124 ILE A O 1
ATOM 803 N N . ARG A 1 125 ? -26.34300 34.68100 5.73900 1.000 15.76270 125 ARG A N 1
ATOM 804 C CA . ARG A 1 125 ? -27.32000 33.78800 5.12200 1.000 16.67213 125 ARG A CA 1
ATOM 805 C C . ARG A 1 125 ? -28.24900 33.17200 6.16200 1.000 20.37219 125 ARG A C 1
ATOM 806 O O . ARG A 1 125 ? -29.45700 33.04600 5.92600 1.000 15.92161 125 ARG A O 1
ATOM 814 N N . ARG A 1 126 ? -27.71100 32.78200 7.32100 1.000 16.95860 126 ARG A N 1
ATOM 815 C CA . ARG A 1 126 ? -28.56900 32.20900 8.35300 1.000 14.38845 126 ARG A CA 1
ATOM 816 C C . ARG A 1 126 ? -29.47200 33.27300 8.96800 1.000 16.60403 126 ARG A C 1
ATOM 817 O O . ARG A 1 126 ? -30.62700 32.99200 9.31200 1.000 19.23606 126 ARG A O 1
ATOM 825 N N . CYS A 1 127 ? -28.96400 34.50300 9.10100 1.000 18.81614 127 CYS A N 1
ATOM 826 C CA . CYS A 1 127 ? -29.79100 35.60600 9.58500 1.000 17.92779 127 CYS A CA 1
ATOM 827 C C . CYS A 1 127 ? -30.99500 35.82900 8.67400 1.000 20.22438 127 CYS A C 1
ATOM 828 O O . CYS A 1 127 ? -32.12600 36.00500 9.14600 1.000 23.22896 127 CYS A O 1
ATOM 831 N N . ILE A 1 128 ? -30.76600 35.83000 7.35900 1.000 22.16763 128 ILE A N 1
ATOM 832 C CA . ILE A 1 128 ? -31.86000 36.00700 6.40700 1.000 22.41246 128 ILE A CA 1
ATOM 833 C C . ILE A 1 128 ? -32.91700 34.92500 6.59400 1.000 23.25697 128 ILE A C 1
ATOM 834 O O . ILE A 1 128 ? -34.12200 35.20500 6.59200 1.000 27.86664 128 ILE A O 1
ATOM 839 N N . LYS A 1 129 ? -32.48400 33.67500 6.77300 1.000 24.18381 129 LYS A N 1
ATOM 840 C CA . LYS A 1 129 ? -33.44000 32.58500 6.94600 1.000 25.14236 129 LYS A CA 1
ATOM 841 C C . LYS A 1 129 ? -34.21600 32.71900 8.24900 1.000 24.09793 129 LYS A C 1
ATOM 842 O O . LYS A 1 129 ? -35.43700 32.52600 8.27100 1.000 31.00773 129 LYS A O 1
ATOM 848 N N . ARG A 1 130 ? -33.53000 33.04400 9.34600 1.000 24.15365 130 ARG A N 1
ATOM 849 C CA . ARG A 1 130 ? -34.18200 33.01200 10.65200 1.000 25.70701 130 ARG A CA 1
ATOM 850 C C . ARG A 1 130 ? -34.93600 34.30200 10.95000 1.000 27.37689 130 ARG A C 1
ATOM 851 O O . ARG A 1 130 ? -36.03800 34.26100 11.50800 1.000 32.17045 130 ARG A O 1
ATOM 859 N N . LYS A 1 131 ? -34.36400 35.45300 10.59800 1.000 30.64621 131 LYS A N 1
ATOM 860 C CA . LYS A 1 131 ? -35.00200 36.73400 10.87600 1.000 29.29691 131 LYS A CA 1
ATOM 861 C C . LYS A 1 131 ? -35.90300 37.21300 9.74600 1.000 33.70617 131 LYS A C 1
ATOM 862 O O . LYS A 1 131 ? -36.65900 38.17000 9.94400 1.000 31.88009 131 LYS A O 1
ATOM 868 N N . GLY A 1 132 ? -35.84300 36.58000 8.57600 1.000 29.15147 132 GLY A N 1
ATOM 869 C CA . GLY A 1 132 ? -36.67600 36.99300 7.46000 1.000 30.94053 132 GLY A CA 1
ATOM 870 C C . GLY A 1 132 ? -36.40100 38.39600 6.96900 1.000 28.71956 132 GLY A C 1
ATOM 871 O O . GLY A 1 132 ? -37.32300 39.07900 6.51000 1.000 37.12641 132 GLY A O 1
ATOM 872 N N . VAL A 1 133 ? -35.15500 38.84400 7.04600 1.000 26.19297 133 VAL A N 1
ATOM 873 C CA . VAL A 1 133 ? -34.78900 40.18400 6.64300 1.000 26.30413 133 VAL A CA 1
ATOM 874 C C . VAL A 1 133 ? -34.19000 40.13900 5.24000 1.000 29.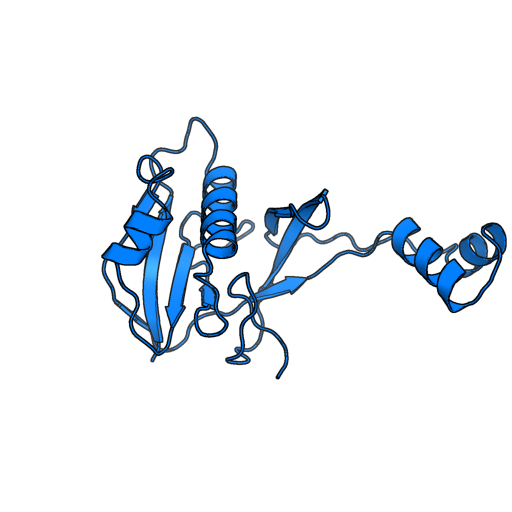28317 133 VAL A C 1
ATOM 875 O O . VAL A 1 133 ? -33.84500 39.08100 4.72000 1.000 26.46980 133 VAL A O 1
ATOM 879 N N . SER A 1 134 ? -34.06500 41.30900 4.62200 1.000 29.17562 134 SER A N 1
ATOM 880 C CA . SER A 1 134 ? -33.46400 41.41300 3.30400 1.000 30.53880 134 SER A CA 1
ATOM 881 C C . SER A 1 134 ? -31.94600 41.29000 3.40100 1.000 27.30130 134 SER A C 1
ATOM 882 O O . SER A 1 134 ? -31.35500 41.34400 4.48400 1.000 26.00975 134 SER A O 1
ATOM 885 N N . ALA A 1 135 ? -31.31000 41.12200 2.23900 1.000 20.55363 135 ALA A N 1
ATOM 886 C CA . ALA A 1 135 ? -29.85700 40.99200 2.20400 1.000 27.01177 135 ALA A CA 1
ATOM 887 C C . ALA A 1 135 ? -29.17300 42.25000 2.72300 1.000 27.17077 135 ALA A C 1
ATOM 888 O O . ALA A 1 135 ? -28.21100 42.16700 3.49600 1.000 18.76460 135 ALA A O 1
ATOM 890 N N . GLU A 1 136 ? -29.65000 43.42700 2.31300 1.000 25.39215 136 GLU A N 1
ATOM 891 C CA . GLU A 1 136 ? -28.98900 44.65100 2.75200 1.000 22.02562 136 GLU A CA 1
ATOM 892 C C . GLU A 1 136 ? -29.27200 44.94800 4.22000 1.000 15.21314 136 GLU A C 1
ATOM 893 O O . GLU A 1 136 ? -28.43200 45.54600 4.89900 1.000 19.77954 136 GLU A O 1
ATOM 899 N N . THR A 1 137 ? -30.43200 44.53000 4.73200 1.000 18.41203 137 THR A N 1
ATOM 900 C CA . THR A 1 137 ? -30.66800 44.62500 6.17000 1.000 21.19172 137 THR A CA 1
ATOM 901 C C . THR A 1 137 ? -29.67400 43.75900 6.93600 1.000 20.34989 137 THR A C 1
ATOM 902 O O . THR A 1 137 ? -29.07100 44.20300 7.92100 1.000 21.05700 137 THR A O 1
ATOM 906 N N . ALA A 1 138 ? -29.47400 42.52000 6.48000 1.000 22.95682 138 ALA A N 1
ATOM 907 C CA . ALA A 1 138 ? -28.51900 41.63400 7.13700 1.000 20.60155 138 ALA A CA 1
ATOM 908 C C . ALA A 1 138 ? -27.09800 42.17500 7.03300 1.000 17.95574 138 ALA A C 1
ATOM 909 O O . ALA A 1 138 ? -26.32800 42.10900 7.99900 1.000 18.11414 138 ALA A O 1
ATOM 911 N N . GLU A 1 139 ? -26.73500 42.72100 5.86800 1.000 19.12906 139 GLU A N 1
ATOM 912 C CA . GLU A 1 139 ? -25.40700 43.30600 5.70500 1.000 18.90909 139 GLU A CA 1
ATOM 913 C C . GLU A 1 139 ? -25.18100 44.44700 6.68700 1.000 18.82034 139 GLU A C 1
ATOM 914 O O . GLU A 1 139 ? -24.07400 44.61400 7.21300 1.000 20.06537 139 GLU A O 1
ATOM 920 N N . SER A 1 140 ? -26.22000 45.24400 6.94500 1.000 19.13477 140 SER A N 1
ATOM 921 C CA . SER A 1 140 ? -26.10400 46.32900 7.91300 1.000 19.79554 140 SER A CA 1
ATOM 922 C C . SER A 1 140 ? -26.01100 45.79200 9.33600 1.000 19.64197 140 SER A C 1
ATOM 923 O O . SER A 1 140 ? -25.17800 46.25100 10.12600 1.000 23.39916 140 SER A O 1
ATOM 926 N N . LEU A 1 141 ? -26.86100 44.82000 9.68100 1.000 20.28264 141 LEU A N 1
ATOM 927 C CA . LEU A 1 141 ? -26.82100 44.23300 11.01700 1.000 22.55537 141 LEU A CA 1
ATOM 928 C C . LEU A 1 141 ? -25.46000 43.62400 11.32800 1.000 19.70549 141 LEU A C 1
ATOM 929 O O . LEU A 1 141 ? -25.01300 43.66200 12.48000 1.000 22.16010 141 LEU A O 1
ATOM 934 N N . TYR A 1 142 ? -24.78300 43.07100 10.32100 1.000 17.45131 142 TYR A N 1
ATOM 935 C CA . TYR A 1 142 ? -23.46700 42.46800 10.48900 1.000 21.91943 142 TYR A CA 1
ATOM 936 C C . TYR A 1 142 ? -22.34900 43.35200 9.94900 1.000 24.46670 142 TYR A C 1
ATOM 937 O O . TYR A 1 142 ? -21.24500 42.85800 9.69300 1.000 20.06772 142 TYR A O 1
ATOM 946 N N . GLY A 1 143 ? -22.60700 44.65500 9.80100 1.000 29.73111 143 GLY A N 1
ATOM 947 C CA . GLY A 1 143 ? -21.67100 45.52500 9.10600 1.000 25.77222 143 GLY A CA 1
ATOM 948 C C . GLY A 1 143 ? -20.31100 45.62800 9.76500 1.000 24.43282 143 GLY A C 1
ATOM 949 O O . GLY A 1 143 ? -19.31600 45.92400 9.09700 1.000 29.39788 143 GLY A O 1
ATOM 950 N N . ASN A 1 144 ? -20.24000 45.39700 11.07300 1.000 22.30947 144 ASN A N 1
ATOM 951 C CA . ASN A 1 144 ? -18.97400 45.46000 11.79200 1.000 27.17499 144 ASN A CA 1
ATOM 952 C C . ASN A 1 144 ? -18.43700 44.08400 12.17200 1.000 31.90997 144 ASN A C 1
ATOM 953 O O . ASN A 1 144 ? -17.49700 43.99500 12.97000 1.000 31.63716 144 ASN A O 1
ATOM 958 N N . TYR A 1 145 ? -19.00100 43.01300 11.62000 1.000 29.32022 145 TYR A N 1
ATOM 959 C CA . TYR A 1 145 ? -18.49100 41.66900 11.85500 1.000 30.37987 145 TYR A CA 1
ATOM 960 C C . TYR A 1 145 ? -17.38700 41.36100 10.85200 1.000 35.49265 145 TYR A C 1
ATOM 961 O O . TYR A 1 145 ? -17.56900 41.54200 9.64400 1.000 36.07058 145 TYR A O 1
ATOM 970 N N . LYS A 1 146 ? -16.24300 40.89500 11.35300 1.000 42.55726 146 LYS A N 1
ATOM 971 C CA . LYS A 1 146 ? -15.10400 40.56700 10.50300 1.000 44.91544 146 LYS A CA 1
ATOM 972 C C . LYS A 1 146 ? -15.05300 39.07900 10.17100 1.000 54.62976 146 LYS A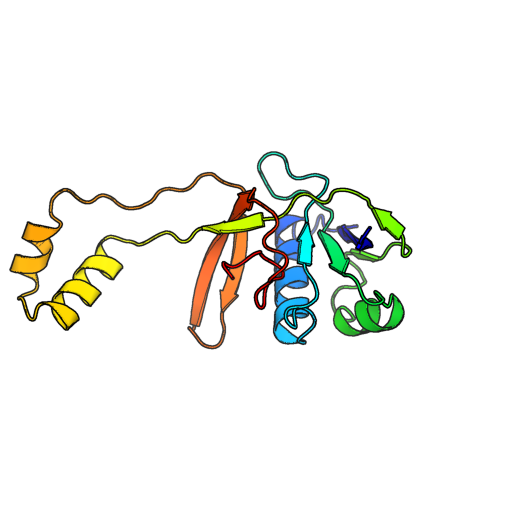 C 1
ATOM 973 O O . LYS A 1 146 ? -15.06900 38.69800 8.99700 1.000 57.75908 146 LYS A O 1
ATOM 979 N N . GLY A 1 147 ? -14.99200 38.23200 11.18900 1.000 44.84336 147 GLY A N 1
ATOM 980 C CA . GLY A 1 147 ? -14.91900 36.79700 10.97400 1.000 50.51984 147 GLY A CA 1
ATOM 981 C C . GLY A 1 147 ? -13.81400 36.17300 11.80000 1.000 56.50333 147 GLY A C 1
ATOM 982 O O . GLY A 1 147 ? -12.76900 36.77700 12.04800 1.000 48.00694 147 GLY A O 1
ATOM 983 N N . GLU A 1 148 ? -14.04700 34.93500 12.22400 1.000 62.40175 148 GLU A N 1
ATOM 984 C CA . GLU A 1 148 ? -13.10900 34.24500 13.09700 1.000 62.55703 148 GLU A CA 1
ATOM 985 C C . GLU A 1 148 ? -11.84500 33.87300 12.33100 1.000 59.01187 148 GLU A C 1
ATOM 986 O O . GLU A 1 148 ? -11.91100 33.24500 11.27000 1.000 60.05673 148 GLU A O 1
ATOM 992 N N . LYS A 1 149 ? -10.69500 34.27300 12.86800 1.000 54.07817 149 LYS A N 1
ATOM 993 C CA . LYS A 1 149 ? -9.38900 34.03000 12.25400 1.000 56.04370 149 LYS A CA 1
ATOM 994 C C . LYS A 1 149 ? -8.55300 33.23500 13.25600 1.000 55.43512 149 LYS A C 1
ATOM 995 O O . LYS A 1 149 ? -7.84600 33.80400 14.09200 1.000 51.04775 149 LYS A O 1
ATOM 1001 N N . CYS A 1 150 ? -8.63400 31.91100 13.15900 1.000 38.97636 150 CYS A N 1
ATOM 1002 C CA . CYS A 1 150 ? -8.01200 31.02300 14.12800 1.000 38.28776 150 CYS A CA 1
ATOM 1003 C C . CYS A 1 150 ? -6.57900 30.69800 13.73100 1.000 30.14359 150 CYS A C 1
ATOM 1004 O O . CYS A 1 150 ? -6.27600 30.50500 12.55000 1.000 31.35919 150 CYS A O 1
ATOM 1007 N N . LYS A 1 151 ? -5.69700 30.63900 14.73100 1.000 34.94885 151 LYS A N 1
ATOM 1008 C CA . LYS A 1 151 ? -4.30100 30.27600 14.52100 1.000 39.84724 151 LYS A CA 1
ATOM 1009 C C . LYS A 1 151 ? -3.91600 28.98400 15.23400 1.000 37.45217 151 LYS A C 1
ATOM 1010 O O . LYS A 1 151 ? -2.73300 28.62300 15.24300 1.000 37.26186 151 LYS A O 1
ATOM 1016 N N . LEU A 1 152 ? -4.88300 28.27400 15.81800 1.000 34.99081 152 LEU A N 1
ATOM 1017 C CA . LEU A 1 152 ? -4.61500 27.01000 16.48700 1.000 28.46577 152 LEU A CA 1
ATOM 1018 C C . LEU A 1 152 ? -4.09700 25.97500 15.48700 1.000 30.19779 152 LEU A C 1
ATOM 1019 O O . LEU A 1 152 ? -4.22900 26.15400 14.27400 1.000 28.38398 152 LEU A O 1
ATOM 1024 N N . PRO A 1 153 ? -3.49000 24.88700 15.97100 1.000 27.69525 153 PRO A N 1
ATOM 1025 C CA . PRO A 1 153 ? -3.15000 23.78400 15.06400 1.000 25.95118 153 PRO A CA 1
ATOM 1026 C C . PRO A 1 153 ? -4.40900 23.24200 14.40700 1.000 22.89498 153 PRO A C 1
ATOM 1027 O O . PRO A 1 153 ? -5.48100 23.20900 15.01300 1.000 21.52204 153 PRO A O 1
ATOM 1031 N N . TYR A 1 154 ? -4.28100 22.82100 13.15200 1.000 21.26884 154 TYR A N 1
ATOM 1032 C CA . TYR A 1 154 ? -5.44400 22.35600 12.41600 1.000 23.93730 154 TYR A CA 1
ATOM 1033 C C . TYR A 1 154 ? -5.07000 21.19300 11.51100 1.000 23.83384 154 TYR A C 1
ATOM 1034 O O . TYR A 1 154 ? -3.90700 20.99600 11.15100 1.000 26.76951 154 TYR A O 1
ATOM 1043 N N . ILE A 1 155 ? -6.09000 20.41900 11.15400 1.000 18.01127 155 ILE A N 1
ATOM 1044 C CA . ILE A 1 155 ? -5.97800 19.32600 10.19800 1.000 18.79058 155 ILE A CA 1
ATOM 1045 C C . ILE A 1 155 ? -6.97300 19.59400 9.07800 1.000 23.15812 155 ILE A C 1
ATOM 1046 O O . ILE A 1 155 ? -8.15500 19.84200 9.34200 1.000 19.60352 155 ILE A O 1
ATOM 1051 N N . VAL A 1 156 ? -6.49600 19.55500 7.83400 1.000 20.16443 156 VAL A N 1
ATOM 1052 C CA . VAL A 1 156 ? -7.37300 19.77600 6.69100 1.000 20.97768 156 VAL A CA 1
ATOM 1053 C C . VAL A 1 156 ? -8.27500 18.56300 6.50800 1.000 23.91055 156 VAL A C 1
ATOM 1054 O O . VAL A 1 156 ? -7.81400 17.41500 6.53800 1.000 30.01886 156 VAL A O 1
ATOM 1058 N N . VAL A 1 157 ? -9.56900 18.81200 6.32600 1.000 19.42857 157 VAL A N 1
ATOM 1059 C CA . VAL A 1 157 ? -10.56600 17.75700 6.20800 1.000 22.68803 157 VAL A CA 1
ATOM 1060 C C . VAL A 1 157 ? -11.42000 18.02300 4.97700 1.000 26.96198 157 VAL A C 1
ATOM 1061 O O . VAL A 1 157 ? -11.83000 19.16200 4.72900 1.000 22.22696 157 VAL A O 1
ATOM 1065 N N . ASN A 1 158 ? -11.67700 16.97100 4.20000 1.000 25.20491 158 ASN A N 1
ATOM 1066 C CA . ASN A 1 158 ? -12.62500 17.00700 3.09100 1.000 27.57333 158 ASN A CA 1
ATOM 1067 C C . ASN A 1 158 ? -13.86700 16.23400 3.51600 1.000 34.86196 158 ASN A C 1
ATOM 1068 O O . ASN A 1 158 ? -13.82200 15.00800 3.66300 1.000 39.41262 158 ASN A O 1
ATOM 1073 N N . SER A 1 159 ? -14.97000 16.94700 3.71800 1.000 21.51691 159 SER A N 1
ATOM 1074 C CA . SER A 1 159 ? -16.22600 16.32300 4.10800 1.000 26.37837 159 SER A CA 1
ATOM 1075 C C . SER A 1 159 ? -17.01600 15.95700 2.85700 1.000 32.42416 159 SER A C 1
ATOM 1076 O O . SER A 1 159 ? -17.29000 16.81800 2.01400 1.000 26.68958 159 SER A O 1
ATOM 1079 N N . LYS A 1 160 ? -17.38600 14.68300 2.74300 1.000 32.67560 160 LYS A N 1
ATOM 1080 C CA . LYS A 1 160 ? -18.09900 14.22000 1.55800 1.000 33.42738 160 LYS A CA 1
ATOM 1081 C C . LYS A 1 160 ? -19.55800 14.65500 1.58000 1.000 24.64366 160 LYS A C 1
ATOM 1082 O O . LYS A 1 160 ? -20.06900 15.18500 0.58600 1.000 28.24054 160 LYS A O 1
ATOM 1088 N N . SER A 1 161 ? -20.23900 14.45400 2.71200 1.000 27.85082 161 SER A N 1
ATOM 1089 C CA . SER A 1 161 ? -21.66600 14.75000 2.77900 1.000 25.91702 161 SER A CA 1
ATOM 1090 C C . SER A 1 161 ? -21.93700 16.24000 2.61200 1.000 26.40411 161 SER A C 1
ATOM 1091 O O . SER A 1 161 ? -22.93500 16.62900 1.99600 1.000 30.08027 161 SER A O 1
ATOM 1094 N N . THR A 1 162 ? -21.06600 17.09100 3.15400 1.000 23.35072 162 THR A N 1
ATOM 1095 C CA . THR A 1 162 ? -21.23900 18.53100 3.01200 1.000 28.44943 162 THR A CA 1
ATOM 1096 C C . THR A 1 162 ? -20.52100 19.09600 1.79400 1.000 22.94836 162 THR A C 1
ATOM 1097 O O . THR A 1 162 ? -20.79700 20.23700 1.40600 1.000 29.80638 162 THR A O 1
ATOM 1101 N N . GLY A 1 163 ? -19.61500 18.33400 1.18900 1.000 23.07042 163 GLY A N 1
ATOM 1102 C CA . GLY A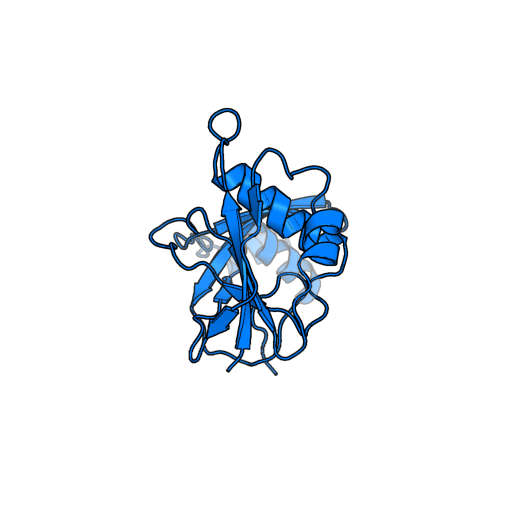 1 163 ? -18.92600 18.78900 -0.00400 1.000 25.49949 163 GLY A CA 1
ATOM 1103 C C . GLY A 1 163 ? -17.95800 19.92800 0.21500 1.000 28.15894 163 GLY A C 1
ATOM 1104 O O . GLY A 1 163 ? -17.69300 20.69400 -0.71700 1.000 28.42557 163 GLY A O 1
ATOM 1105 N N . GLN A 1 164 ? -17.41000 20.06100 1.42000 1.000 21.67578 164 GLN A N 1
ATOM 1106 C CA . GLN A 1 164 ? -16.53400 21.17300 1.75300 1.000 21.31441 164 GLN A CA 1
ATOM 1107 C C . GLN A 1 164 ? -15.16500 20.67800 2.19300 1.000 24.89626 164 GLN A C 1
ATOM 1108 O O . GLN A 1 164 ? -15.02600 19.59200 2.76600 1.000 24.90611 164 GLN A O 1
ATOM 1114 N N . ARG A 1 165 ? -14.15600 21.49600 1.92000 1.000 21.72625 165 ARG A N 1
ATOM 1115 C CA . ARG A 1 165 ? -12.83700 21.36000 2.51700 1.000 23.25654 165 ARG A CA 1
ATOM 1116 C C . ARG A 1 165 ? -12.67100 22.46400 3.55100 1.000 25.21054 165 ARG A C 1
ATOM 1117 O O . ARG A 1 165 ? -12.97300 23.62900 3.27100 1.000 24.11338 165 ARG A O 1
ATOM 1125 N N . PHE A 1 166 ? -12.21500 22.10300 4.74700 1.000 17.52559 166 PHE A N 1
ATOM 1126 C CA . PHE A 1 166 ? -12.06900 23.09700 5.79900 1.000 18.57241 166 PHE A CA 1
ATOM 1127 C C . PHE A 1 166 ? -10.89500 22.72800 6.68900 1.000 17.46397 166 PHE A C 1
ATOM 1128 O O . PHE A 1 166 ? -10.38300 21.60400 6.64700 1.000 18.84202 166 PHE A O 1
ATOM 1136 N N . SER A 1 167 ? -10.45700 23.70400 7.48300 1.000 15.39497 167 SER A N 1
ATOM 1137 C CA . SER A 1 167 ? -9.36400 23.51900 8.42900 1.000 16.51457 167 SER A CA 1
ATOM 1138 C C . SER A 1 167 ? -9.95900 23.25000 9.80400 1.000 20.19509 167 SER A C 1
ATOM 1139 O O . SER A 1 167 ? -10.55000 24.14400 10.41700 1.000 16.86793 167 SER A O 1
ATOM 1142 N N . MET A 1 168 ? -9.80100 22.02100 10.28500 1.000 19.70508 168 MET A N 1
ATOM 1143 C CA . MET A 1 168 ? -10.34100 21.62200 11.58000 1.000 16.98511 168 MET A CA 1
ATOM 1144 C C . MET A 1 168 ? -9.36900 22.06500 12.66500 1.000 16.46043 168 MET A C 1
ATOM 1145 O O . MET A 1 168 ? -8.39700 21.37000 12.96600 1.000 22.89760 168 MET A O 1
ATOM 1150 N N . PHE A 1 169 ? -9.63300 23.22800 13.25500 1.000 17.11274 169 PHE A N 1
ATOM 1151 C CA . PHE A 1 169 ? -8.77000 23.75700 14.30200 1.000 18.46969 169 PHE A CA 1
ATOM 1152 C C . PHE A 1 169 ? -8.97600 22.98300 15.59700 1.000 20.68894 169 PHE A C 1
ATOM 1153 O O . PHE A 1 169 ? -10.11200 22.72800 16.00600 1.000 16.11300 169 PHE A O 1
ATOM 1161 N N . LEU A 1 170 ? -7.87500 22.62000 16.24600 1.000 22.66776 170 LEU A N 1
ATOM 1162 C CA . LEU A 1 170 ? -7.89800 21.81100 17.45600 1.000 23.21260 170 LEU A CA 1
ATOM 1163 C C . LEU A 1 170 ? -7.54400 22.67200 18.66100 1.000 20.52429 170 LEU A C 1
ATOM 1164 O O . LEU A 1 170 ? -6.51700 23.35900 18.66000 1.000 21.90354 170 LEU A O 1
ATOM 1169 N N . GLU A 1 171 ? -8.39100 22.62400 19.68400 1.000 20.18666 171 GLU A N 1
ATOM 1170 C CA . GLU A 1 171 ? -8.20100 23.37700 20.91500 1.000 25.14362 171 GLU A CA 1
ATOM 1171 C C . GLU A 1 171 ? -8.17300 22.41200 22.08800 1.000 25.14169 171 GLU A C 1
ATOM 1172 O O . GLU A 1 171 ? -9.06100 21.56200 22.21400 1.000 24.95957 171 GLU A O 1
ATOM 1178 N N . GLU A 1 172 ? -7.16500 22.54500 22.94600 1.000 29.76367 172 GLU A N 1
ATOM 1179 C CA . GLU A 1 172 ? -7.10800 21.70400 24.13400 1.000 26.03641 172 GLU A CA 1
ATOM 1180 C C . GLU A 1 172 ? -8.31300 21.98300 25.02200 1.000 25.42568 172 GLU A C 1
ATOM 1181 O O . GLU A 1 172 ? -8.71300 23.13100 25.21900 1.000 30.57723 172 GLU A O 1
ATOM 1187 N N . CYS A 1 173 ? -8.90400 20.92300 25.55000 1.000 23.88607 173 CYS A N 1
ATOM 1188 C CA . CYS A 1 173 ? -10.13600 21.04200 26.30500 1.000 26.01096 173 CYS A CA 1
ATOM 1189 C C . CYS A 1 173 ? -10.08300 20.10700 27.50700 1.000 27.65194 173 CYS A C 1
ATOM 1190 O O . CYS A 1 173 ? -9.19600 19.25600 27.63500 1.000 27.61673 173 CYS A O 1
ATOM 1193 N N . GLU A 1 174 ? -11.02500 20.31300 28.42000 1.000 26.55000 174 GLU A N 1
ATOM 1194 C CA . GLU A 1 174 ? -11.23100 19.37200 29.50900 1.000 35.47351 174 GLU A CA 1
ATOM 1195 C C . GLU A 1 174 ? -11.76900 18.07000 28.93700 1.000 32.30491 174 GLU A C 1
ATOM 1196 O O . GLU A 1 174 ? -12.60600 18.07300 28.02800 1.000 27.81497 174 GLU A O 1
ATOM 1202 N N . ASN A 1 175 ? -11.27800 16.95200 29.46400 1.000 30.11029 175 ASN A N 1
ATOM 1203 C CA . ASN A 1 175 ? -11.69700 15.63700 28.98700 1.000 28.37503 175 ASN A CA 1
ATOM 1204 C C . ASN A 1 175 ? -13.13900 15.40800 29.41400 1.000 29.63295 175 ASN A C 1
ATOM 1205 O O . ASN A 1 175 ? -13.41900 15.11300 30.57800 1.000 28.92588 175 ASN A O 1
ATOM 1210 N N . SER A 1 176 ? -14.06400 15.55500 28.46600 1.000 23.20894 176 SER A N 1
ATOM 1211 C CA . SER A 1 176 ? -15.47400 15.31400 28.73000 1.000 24.32538 176 SER A CA 1
ATOM 1212 C C . SER A 1 176 ? -15.82300 13.83600 28.75800 1.000 22.84944 176 SER A C 1
ATOM 1213 O O . SER A 1 176 ? -16.93400 13.48900 29.17100 1.000 20.53105 176 SER A O 1
ATOM 1216 N N . GLU A 1 177 ? -14.91300 12.96900 28.31300 1.000 22.15102 177 GLU A N 1
ATOM 1217 C CA . GLU A 1 177 ? -15.13600 11.52700 28.23900 1.000 21.18806 177 GLU A CA 1
ATOM 1218 C C . GLU A 1 177 ? -16.30700 11.17500 27.33100 1.000 25.66843 177 GLU A C 1
ATOM 1219 O O . GLU A 1 177 ? -16.90500 10.10200 27.46500 1.000 20.65502 177 GLU A O 1
ATOM 1225 N N . LYS A 1 178 ? -16.64200 12.07800 26.41200 1.000 25.11796 178 LYS A N 1
ATOM 1226 C CA . LYS A 1 178 ? -17.57700 11.82200 25.32500 1.000 19.22286 178 LYS A CA 1
ATOM 1227 C C . LYS A 1 178 ? -16.95600 12.38300 24.05600 1.000 19.95728 178 LYS A C 1
ATOM 1228 O O . LYS A 1 178 ? -16.47500 13.52000 24.05300 1.000 17.12493 178 LYS A O 1
ATOM 1234 N N . PHE A 1 179 ? -16.95500 11.59200 22.98600 1.000 19.25200 179 PHE A N 1
ATOM 1235 C CA . PHE A 1 179 ? -16.18400 11.91500 21.79500 1.000 19.97737 179 PHE A CA 1
ATOM 1236 C C . PHE A 1 179 ? -17.05200 11.80800 20.55000 1.000 22.52029 179 PHE A C 1
ATOM 1237 O O . PHE A 1 179 ? -18.00700 11.02800 20.50300 1.000 22.32048 179 PHE A O 1
ATOM 1245 N N . ASN A 1 180 ? -16.70700 12.60400 19.53800 1.000 23.60551 180 ASN A N 1
ATOM 1246 C CA . ASN A 1 180 ? -17.45700 12.65700 18.29500 1.000 20.77490 180 ASN A CA 1
ATOM 1247 C C . ASN A 1 180 ? -16.77900 11.78400 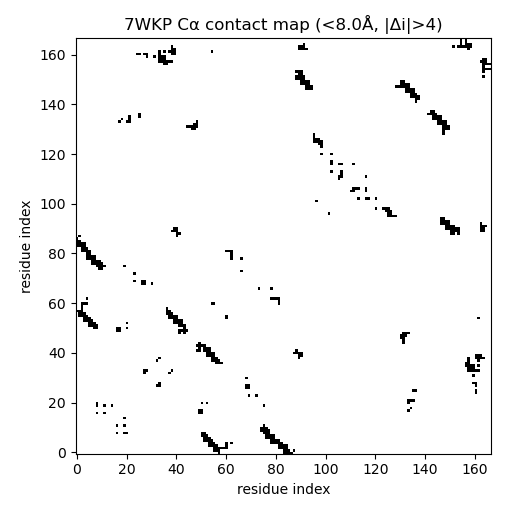17.23900 1.000 23.05261 180 ASN A C 1
ATOM 1248 O O . ASN A 1 180 ? -15.82900 11.04700 17.52200 1.000 19.09238 180 ASN A O 1
ATOM 1253 N N . SER A 1 181 ? -17.26600 11.87400 16.00000 1.000 17.92042 181 SER A N 1
ATOM 1254 C CA . SER A 1 181 ? -16.77800 11.04800 14.90000 1.000 17.38910 181 SER A CA 1
ATOM 1255 C C . SER A 1 181 ? -15.34800 11.36300 14.48900 1.000 14.27583 181 SER A C 1
ATOM 1256 O O . SER A 1 181 ? -14.84300 10.72100 13.56300 1.000 16.46878 181 SER A O 1
ATOM 1259 N N . TYR A 1 182 ? -14.68200 12.32900 15.12000 1.000 15.64237 182 TYR A N 1
ATOM 1260 C CA . TYR A 1 182 ? -13.27300 12.58900 14.84800 1.000 17.83068 182 TYR A CA 1
ATOM 1261 C C . TYR A 1 182 ? -12.40100 12.37500 16.07900 1.000 18.69055 182 TYR A C 1
ATOM 1262 O O . TYR A 1 182 ? -11.23500 12.78800 16.08100 1.000 16.60214 182 TYR A O 1
ATOM 1271 N N . GLY A 1 183 ? -12.9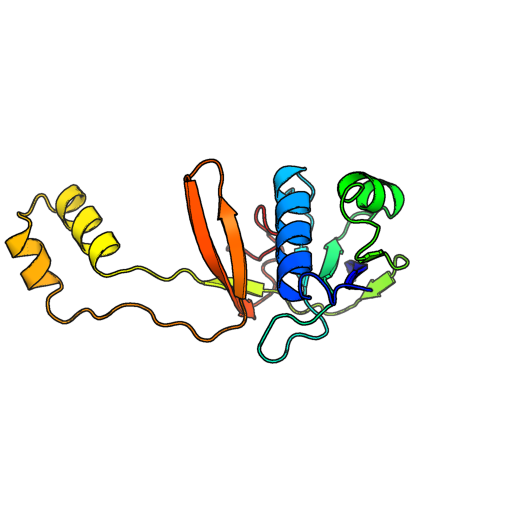3000 11.73200 17.11600 1.000 19.56456 183 GLY A N 1
ATOM 1272 C CA . GLY A 1 183 ? -12.16500 11.48300 18.32200 1.000 18.28258 183 GLY A CA 1
ATOM 1273 C C . GLY A 1 183 ? -11.97500 12.68100 19.21600 1.000 20.04591 183 GLY A C 1
ATOM 1274 O O . GLY A 1 183 ? -11.09900 12.65800 20.08600 1.000 19.30402 183 GLY A O 1
ATOM 1275 N N . LEU A 1 184 ? -12.77700 13.72400 19.03800 1.000 18.61507 184 LEU A N 1
ATOM 1276 C CA . LEU A 1 184 ? -12.63700 14.96900 19.77400 1.000 17.79291 184 LEU A CA 1
ATOM 1277 C C . LEU A 1 184 ? -13.75900 15.10000 20.79400 1.000 16.29151 184 LEU A C 1
ATOM 1278 O O . LEU A 1 184 ? -14.87800 14.62500 20.57300 1.000 19.46186 184 LEU A O 1
ATOM 1283 N N . CYS A 1 185 ? -13.45100 15.75800 21.91000 1.000 15.39084 185 CYS A N 1
ATOM 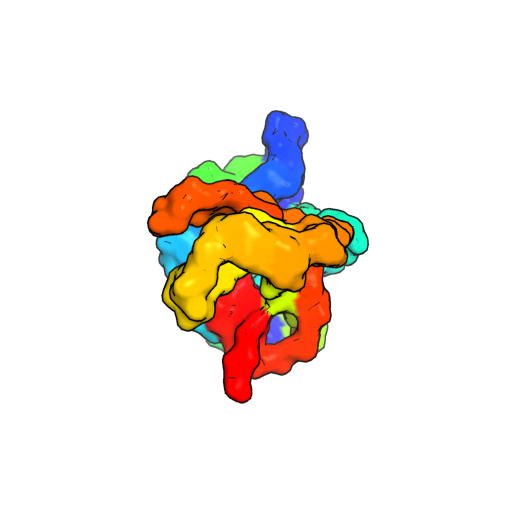1284 C CA . CYS A 1 185 ? -14.40700 15.84900 23.00600 1.000 19.82864 185 CYS A CA 1
ATOM 1285 C C . CYS A 1 185 ? -15.61800 16.68600 22.61800 1.000 22.15379 185 CYS A C 1
ATOM 1286 O O . CYS A 1 185 ? -15.48900 17.73700 21.98400 1.000 17.35167 185 CYS A O 1
ATOM 1289 N N . ILE A 1 186 ? -16.80100 16.21400 23.01300 1.000 19.80737 186 ILE A N 1
ATOM 1290 C CA . ILE A 1 186 ? -18.02600 16.99200 22.91100 1.000 22.12734 186 ILE A CA 1
ATOM 1291 C C . ILE A 1 186 ? -18.66500 17.07500 24.29300 1.000 30.30208 186 ILE A C 1
ATOM 1292 O O . ILE A 1 186 ? -18.36200 16.29100 25.19600 1.000 23.17899 186 ILE A O 1
ATOM 1297 N N . VAL A 1 187 ? -19.55600 18.05800 24.45200 1.000 24.61384 187 VAL A N 1
ATOM 1298 C CA . VAL A 1 187 ? -20.20900 18.27700 25.73700 1.000 29.55604 187 VAL A CA 1
ATOM 1299 C C . VAL A 1 187 ? -21.17100 17.12900 26.03100 1.000 44.29731 187 VAL A C 1
ATOM 1300 O O . VAL A 1 187 ? -21.79700 16.55600 25.12800 1.000 41.41452 187 VAL A O 1
ATOM 1304 N N . SER A 1 188 ? -21.28600 16.78600 27.30800 1.000 63.19131 188 SER A N 1
ATOM 1305 C CA . SER A 1 188 ? -22.18100 15.71600 27.73800 1.000 68.88410 188 SER A CA 1
ATOM 1306 C C . SER A 1 188 ? -23.10500 16.19600 28.85200 1.000 76.65126 188 SER A C 1
ATOM 1307 O O . SER A 1 188 ? -22.65500 16.45000 29.96500 1.000 80.59625 188 SER A O 1
#

Secondary structure (DSSP, 8-state):
-EEEEEEEE-S-TTT-HHHHHHHHHHHHHHTT--SSSEEEE-TT-SSS--SEEEEEESS---HHHHHHHTTTSGGGEEE---EEESS--EEEEEPP--HHHHHHHHHHHH---HHHHHHHTTT-------S-EEEEEETTTTEEEEEEEEEE---S-B-TTS-B---

B-factor: mean 29.6, std 13.7, range [10.28, 134.71]

Organism: NCBI:txid1296592